Protein AF-A0A962CIT9-F1 (afdb_monomer_lite)

Secondary structure (DSSP, 8-state):
-HHHHHHHGGGT---HHHHHHHHHHHHHHHHHHHHHS--SS-----HHHHHHHHHHHHHHHHHHHHHHHHHS---SS-SS--TTS---------SEE-TTTTHHHHT--S--EEEEESSSPPPGGG--EE-----EE-SS-EE-----S--PPPPP--SS----EEEEEP--SSSB--EESSP----TT-EE-TTS-EE-

pLDDT: mean 82.01, std 12.81, range [41.94, 95.0]

Radius of gyration: 28.64 Å; chains: 1; bounding box: 60×40×82 Å

Structure (mmCIF, N/CA/C/O backbone):
data_AF-A0A962CIT9-F1
#
_entry.id   AF-A0A962CIT9-F1
#
loop_
_atom_site.group_PDB
_atom_site.id
_atom_site.type_symbol
_atom_site.label_atom_id
_atom_site.label_alt_id
_atom_site.label_comp_id
_atom_site.label_asym_id
_atom_site.label_entity_id
_atom_site.label_seq_id
_atom_site.pdbx_PDB_ins_code
_atom_site.Cartn_x
_atom_site.Cartn_y
_atom_site.Cartn_z
_atom_site.occupancy
_atom_site.B_iso_or_equiv
_atom_site.auth_seq_id
_atom_site.auth_comp_id
_atom_site.auth_asym_id
_atom_site.auth_atom_id
_atom_site.pdbx_PDB_model_num
ATOM 1 N N . PHE A 1 1 ? 27.158 -8.179 -24.300 1.00 73.31 1 PHE A N 1
ATOM 2 C CA . PHE A 1 1 ? 27.418 -7.530 -22.996 1.00 73.31 1 PHE A CA 1
ATOM 3 C C . PHE A 1 1 ? 26.901 -6.090 -22.945 1.00 73.31 1 PHE A C 1
ATOM 5 O O . PHE A 1 1 ? 26.093 -5.795 -22.081 1.00 73.31 1 PHE A O 1
ATOM 12 N N . ALA A 1 2 ? 27.262 -5.207 -23.886 1.00 82.38 2 ALA A N 1
ATOM 13 C CA . ALA A 1 2 ? 26.805 -3.808 -23.872 1.00 82.38 2 ALA A CA 1
ATOM 14 C C . ALA A 1 2 ? 25.267 -3.624 -23.907 1.00 82.38 2 ALA A C 1
ATOM 16 O O . ALA A 1 2 ? 24.748 -2.774 -23.194 1.00 82.38 2 ALA A O 1
ATOM 17 N N . ALA A 1 3 ? 24.525 -4.475 -24.631 1.00 83.75 3 ALA A N 1
ATOM 18 C CA . ALA A 1 3 ? 23.057 -4.455 -24.602 1.00 83.75 3 ALA A CA 1
ATOM 19 C C . ALA A 1 3 ? 22.479 -4.722 -23.197 1.00 83.75 3 ALA A C 1
ATOM 21 O O . ALA A 1 3 ? 21.504 -4.094 -22.804 1.00 83.75 3 ALA A O 1
ATOM 22 N N . PHE A 1 4 ? 23.110 -5.605 -22.414 1.00 86.94 4 PHE A N 1
ATOM 23 C CA . PHE A 1 4 ? 22.685 -5.903 -21.044 1.00 86.94 4 PHE A CA 1
ATOM 24 C C . PHE A 1 4 ? 22.867 -4.694 -20.120 1.00 86.94 4 PHE A C 1
ATOM 26 O O . PHE A 1 4 ? 21.954 -4.367 -19.375 1.00 86.94 4 PHE A O 1
ATOM 33 N N . VAL A 1 5 ? 24.004 -3.995 -20.217 1.00 87.56 5 VAL A N 1
ATOM 34 C CA . VAL A 1 5 ? 24.266 -2.766 -19.444 1.00 87.56 5 VAL A CA 1
ATOM 35 C C . VAL A 1 5 ? 23.259 -1.668 -19.791 1.00 87.56 5 VAL A C 1
ATOM 37 O O . VAL A 1 5 ? 22.779 -0.955 -18.918 1.00 87.56 5 VAL A O 1
ATOM 40 N N . LEU A 1 6 ? 22.906 -1.552 -21.072 1.00 87.00 6 LEU A N 1
ATOM 41 C CA . LEU A 1 6 ? 21.904 -0.594 -2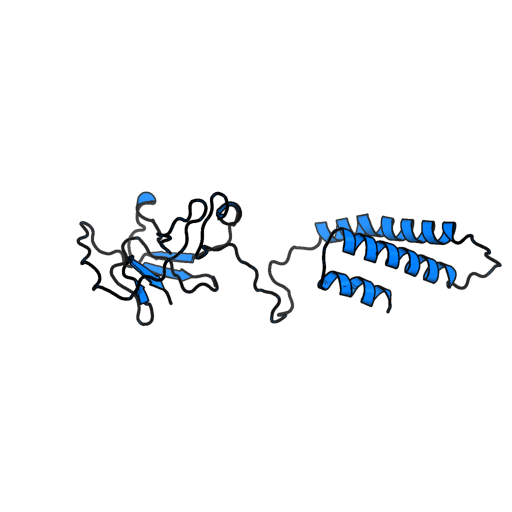1.524 1.00 87.00 6 LEU A CA 1
ATOM 42 C C . LEU A 1 6 ? 20.519 -0.889 -20.928 1.00 87.00 6 LEU A C 1
ATOM 44 O O . LEU A 1 6 ? 19.808 0.023 -20.519 1.00 87.00 6 LEU A O 1
ATOM 48 N N . MET A 1 7 ? 20.147 -2.171 -20.878 1.00 83.44 7 MET A N 1
ATOM 49 C CA . MET A 1 7 ? 18.863 -2.613 -20.332 1.00 83.44 7 MET A CA 1
ATOM 50 C C . MET A 1 7 ? 18.821 -2.548 -18.803 1.00 83.44 7 MET A C 1
ATOM 52 O O . MET A 1 7 ? 17.795 -2.162 -18.253 1.00 83.44 7 MET A O 1
ATOM 56 N N . SER A 1 8 ? 19.916 -2.858 -18.099 1.00 86.69 8 SER A N 1
ATOM 57 C CA . SER A 1 8 ? 19.959 -2.756 -16.632 1.00 86.69 8 SER A CA 1
ATOM 58 C C . SER A 1 8 ? 19.780 -1.318 -16.146 1.00 86.69 8 SER A C 1
ATOM 60 O O . SER A 1 8 ? 19.252 -1.095 -15.062 1.00 86.69 8 SER A O 1
ATOM 62 N N . ALA A 1 9 ? 20.147 -0.336 -16.968 1.00 84.62 9 ALA A N 1
ATOM 63 C CA . ALA A 1 9 ? 19.943 1.076 -16.679 1.00 84.62 9 ALA A CA 1
ATOM 64 C C . ALA A 1 9 ? 18.448 1.443 -16.515 1.00 84.62 9 ALA A C 1
ATOM 66 O O . ALA A 1 9 ? 18.099 2.286 -15.686 1.00 84.62 9 ALA A O 1
ATOM 67 N N . LEU A 1 10 ? 17.548 0.750 -17.230 1.00 84.06 10 LEU A N 1
ATOM 68 C CA . LEU A 1 10 ? 16.091 0.922 -17.115 1.00 84.06 10 LEU A CA 1
ATOM 69 C C . LEU A 1 10 ? 15.517 0.402 -15.786 1.00 84.06 10 LEU A C 1
ATOM 71 O O . LEU A 1 10 ? 14.382 0.729 -15.442 1.00 84.06 10 LEU A O 1
ATOM 75 N N . LEU A 1 11 ? 16.283 -0.379 -15.016 1.00 83.00 11 LEU A N 1
ATOM 76 C CA . LEU A 1 11 ? 15.865 -0.823 -13.681 1.00 83.00 11 LEU A CA 1
ATOM 77 C C . LEU A 1 11 ? 15.882 0.321 -12.660 1.00 83.00 11 LEU A C 1
ATOM 79 O O . LEU A 1 11 ? 15.170 0.253 -11.666 1.00 83.00 11 LEU A O 1
ATOM 83 N N . PHE A 1 12 ? 16.677 1.366 -12.908 1.00 79.44 12 PHE A N 1
ATOM 84 C CA . PHE A 1 12 ? 16.832 2.494 -11.988 1.00 79.44 12 PHE A CA 1
ATOM 85 C C . PHE A 1 12 ? 15.973 3.700 -12.377 1.00 79.44 12 PHE A C 1
ATOM 87 O O . PHE A 1 12 ? 15.477 4.401 -11.501 1.00 79.44 12 PHE A O 1
ATOM 94 N N . THR A 1 13 ? 15.805 3.967 -13.679 1.00 80.38 13 THR A N 1
ATOM 95 C CA . THR A 1 13 ? 15.056 5.134 -14.178 1.00 80.38 13 THR A CA 1
ATOM 96 C C . THR A 1 13 ? 14.150 4.747 -15.343 1.00 80.38 13 THR A C 1
ATOM 98 O O . THR A 1 13 ? 14.625 4.247 -16.359 1.00 80.38 13 THR A O 1
ATOM 101 N N . GLN A 1 14 ? 12.852 5.048 -15.232 1.00 84.31 14 GLN A N 1
ATOM 102 C CA . GLN A 1 14 ? 11.829 4.696 -16.232 1.00 84.31 14 GLN A CA 1
ATOM 103 C C . GLN A 1 14 ? 11.115 5.924 -16.820 1.00 84.31 14 GLN A C 1
ATOM 105 O O . GLN A 1 14 ? 9.920 5.902 -17.097 1.00 84.31 14 GLN A O 1
ATOM 110 N N . SER A 1 15 ? 11.827 7.039 -16.999 1.00 89.12 15 SER A N 1
ATOM 111 C CA . SER A 1 15 ? 11.240 8.218 -17.643 1.00 89.12 15 SER A CA 1
ATOM 112 C C . SER A 1 15 ? 11.186 8.061 -19.168 1.00 89.12 15 SER A C 1
ATOM 114 O O . SER A 1 15 ? 11.989 7.343 -19.775 1.00 89.12 15 SER A O 1
ATOM 116 N N . ILE A 1 16 ? 10.259 8.778 -19.811 1.00 89.38 16 ILE A N 1
ATOM 117 C CA . ILE A 1 16 ? 10.108 8.781 -21.278 1.00 89.38 16 ILE A CA 1
ATOM 118 C C . ILE A 1 16 ? 11.415 9.218 -21.953 1.00 89.38 16 ILE A C 1
ATOM 120 O O . ILE A 1 16 ? 11.893 8.556 -22.872 1.00 89.38 16 ILE A O 1
ATOM 124 N N . GLY A 1 17 ? 12.037 10.294 -21.457 1.00 92.00 17 GLY A N 1
ATOM 125 C CA . GLY A 1 17 ? 13.307 10.791 -21.992 1.00 92.00 17 GLY A CA 1
ATOM 126 C C . GLY A 1 17 ? 14.444 9.776 -21.861 1.00 92.00 17 GLY A C 1
ATOM 127 O O . GLY A 1 17 ? 15.204 9.574 -22.807 1.00 92.00 17 GLY A O 1
ATOM 128 N N . TYR A 1 18 ? 14.525 9.080 -20.724 1.00 89.31 18 TYR A N 1
ATOM 129 C CA . TYR A 1 18 ? 15.541 8.052 -20.505 1.00 89.31 18 TYR A CA 1
ATOM 130 C C . TYR A 1 18 ? 15.334 6.837 -21.420 1.00 89.31 18 TYR A C 1
ATOM 132 O O . TYR A 1 18 ? 16.285 6.328 -22.011 1.00 89.31 18 TYR A O 1
ATOM 140 N N . THR A 1 19 ? 14.079 6.437 -21.631 1.00 89.56 19 THR A N 1
ATOM 141 C CA . THR A 1 19 ? 13.710 5.349 -22.550 1.00 89.56 19 THR A CA 1
ATOM 142 C C . THR A 1 19 ? 14.104 5.666 -23.994 1.00 89.56 19 THR A C 1
ATOM 144 O O . THR A 1 19 ? 14.648 4.806 -24.692 1.00 89.56 19 THR A O 1
ATOM 147 N N . LEU A 1 20 ? 13.891 6.906 -24.449 1.00 91.81 20 LEU A N 1
ATOM 148 C CA . LEU A 1 20 ? 14.309 7.353 -25.783 1.00 91.81 20 LEU A CA 1
ATOM 149 C C . LEU A 1 20 ? 15.834 7.357 -25.942 1.00 91.81 20 LEU A C 1
ATOM 151 O O . LEU A 1 20 ? 16.346 6.938 -26.983 1.00 91.81 20 LEU A O 1
ATOM 155 N N . LEU A 1 21 ? 16.563 7.787 -24.909 1.00 92.56 21 LEU A N 1
ATOM 156 C CA . LEU A 1 21 ? 18.027 7.775 -24.898 1.00 92.56 21 LEU A CA 1
ATOM 157 C C . LEU A 1 21 ? 18.568 6.345 -25.007 1.00 92.56 21 LEU A C 1
ATOM 159 O O . LEU A 1 21 ? 19.372 6.058 -25.895 1.00 92.56 21 LEU A O 1
ATOM 163 N N . VAL A 1 22 ? 18.077 5.435 -24.163 1.00 92.12 22 VAL A N 1
ATOM 164 C CA . VAL A 1 22 ? 18.450 4.012 -24.190 1.00 92.12 22 VAL A CA 1
ATOM 165 C C . VAL A 1 22 ? 18.104 3.392 -25.548 1.00 92.12 22 VA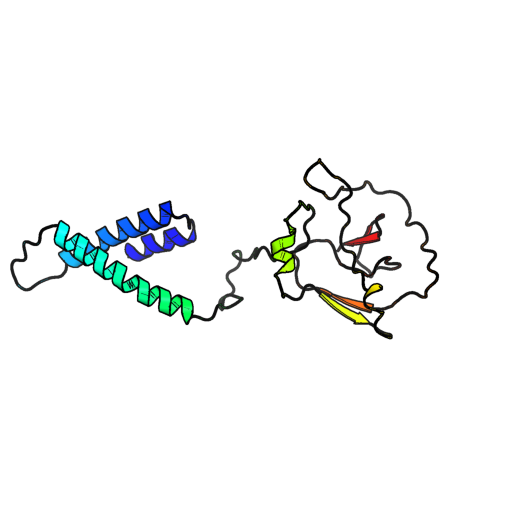L A C 1
ATOM 167 O O . VAL A 1 22 ? 18.940 2.725 -26.150 1.00 92.12 22 VAL A O 1
ATOM 170 N N . SER A 1 23 ? 16.922 3.672 -26.099 1.00 91.19 23 SER A N 1
ATOM 171 C CA . SER A 1 23 ? 16.531 3.173 -27.427 1.00 91.19 23 SER A CA 1
ATOM 172 C C . SER A 1 23 ? 17.469 3.670 -28.532 1.00 91.19 23 SER A C 1
ATOM 174 O O . SER A 1 23 ? 17.877 2.896 -29.396 1.00 91.19 23 SER A O 1
ATOM 176 N N . SER A 1 24 ? 17.877 4.939 -28.480 1.00 92.12 24 SER A N 1
ATOM 177 C CA . SER A 1 24 ? 18.812 5.526 -29.448 1.00 92.12 24 SER A CA 1
ATOM 178 C C . SER A 1 24 ? 20.189 4.859 -29.382 1.00 92.12 24 SER A C 1
ATOM 180 O O . SER A 1 24 ? 20.751 4.485 -30.413 1.00 92.12 24 SER A O 1
ATOM 182 N N . CYS A 1 25 ? 20.714 4.632 -28.176 1.00 92.88 25 CYS A N 1
ATOM 183 C CA . CYS A 1 25 ? 21.964 3.895 -27.986 1.00 92.88 25 CYS A CA 1
ATOM 184 C C . CYS A 1 25 ? 21.858 2.438 -28.466 1.00 92.88 25 CYS A C 1
ATOM 186 O O . CYS A 1 25 ? 22.815 1.909 -29.036 1.00 92.88 25 CYS A O 1
ATOM 188 N N . LEU A 1 26 ? 20.699 1.797 -28.286 1.00 91.62 26 LEU A N 1
ATOM 189 C CA . LEU A 1 26 ? 20.458 0.435 -28.756 1.00 91.62 26 LEU A CA 1
ATOM 190 C C . LEU A 1 26 ? 20.466 0.349 -30.289 1.00 91.62 26 LEU A C 1
ATOM 192 O O . LEU A 1 26 ? 21.035 -0.595 -30.830 1.00 91.62 26 LEU A O 1
ATOM 196 N N . ILE A 1 27 ? 19.909 1.343 -30.990 1.00 92.50 27 ILE A N 1
ATOM 197 C CA . ILE A 1 27 ? 19.960 1.426 -32.461 1.00 92.50 27 ILE A CA 1
ATOM 198 C C . ILE A 1 27 ? 21.409 1.516 -32.943 1.00 92.50 27 ILE A C 1
ATOM 200 O O . ILE A 1 27 ? 21.791 0.793 -33.861 1.00 92.50 27 ILE A O 1
ATOM 204 N N . VAL A 1 28 ? 22.230 2.362 -32.313 1.00 91.56 28 VAL A N 1
ATOM 205 C CA . VAL A 1 28 ? 23.656 2.478 -32.659 1.00 91.56 28 VAL A CA 1
ATOM 206 C C . VAL A 1 28 ? 24.373 1.145 -32.441 1.00 91.56 28 VAL A C 1
ATOM 208 O O . VAL A 1 28 ? 25.123 0.708 -33.307 1.00 91.56 28 VAL A O 1
ATOM 211 N N . LEU A 1 29 ? 24.107 0.466 -31.325 1.00 90.44 29 LEU A N 1
ATOM 212 C CA . LEU A 1 29 ? 24.700 -0.835 -31.013 1.00 90.44 29 LEU A CA 1
ATOM 213 C C . LEU A 1 29 ? 24.263 -1.942 -31.988 1.00 90.44 29 LEU A C 1
ATOM 215 O O . LEU A 1 29 ? 25.070 -2.779 -32.378 1.00 90.44 29 LEU A O 1
ATOM 219 N N . LEU A 1 30 ? 22.997 -1.959 -32.396 1.00 89.50 30 LEU A N 1
ATOM 220 C CA . LEU A 1 30 ? 22.495 -2.896 -33.404 1.00 89.50 30 LEU A CA 1
ATOM 221 C C . LEU A 1 30 ? 23.116 -2.620 -34.776 1.00 89.50 30 LEU A C 1
ATOM 223 O O . LEU A 1 30 ? 23.496 -3.558 -35.471 1.00 89.50 30 LEU A O 1
ATOM 227 N N . ALA A 1 31 ? 23.264 -1.347 -35.149 1.00 88.38 31 ALA A N 1
ATOM 228 C CA . ALA A 1 31 ? 23.898 -0.958 -36.403 1.00 88.38 31 ALA A CA 1
ATOM 229 C C . ALA A 1 31 ? 25.383 -1.350 -36.434 1.00 88.38 31 ALA A C 1
ATOM 231 O O . ALA A 1 31 ? 25.862 -1.828 -37.459 1.00 88.38 31 ALA A O 1
ATOM 232 N N . THR A 1 32 ? 26.111 -1.211 -35.320 1.00 87.38 32 THR A N 1
ATOM 233 C CA . THR A 1 32 ? 27.506 -1.672 -35.246 1.00 87.38 32 THR A CA 1
ATOM 234 C C . THR A 1 32 ? 27.602 -3.192 -35.305 1.00 87.38 32 THR A C 1
ATOM 236 O O . THR A 1 32 ? 28.437 -3.700 -36.041 1.00 87.38 32 THR A O 1
ATOM 239 N N . LEU A 1 33 ? 26.730 -3.935 -34.616 1.00 86.62 33 LEU A N 1
ATOM 240 C CA . LEU A 1 33 ? 26.696 -5.398 -34.727 1.00 86.62 33 LEU A CA 1
ATOM 241 C C . LEU A 1 33 ? 26.418 -5.866 -36.160 1.00 86.62 33 LEU A C 1
ATOM 243 O O . LEU A 1 33 ? 27.104 -6.762 -36.641 1.00 86.62 33 LEU A O 1
ATOM 247 N N . ASN A 1 34 ? 25.468 -5.229 -36.849 1.00 84.44 34 ASN A N 1
ATOM 248 C CA . ASN A 1 34 ? 25.146 -5.539 -38.243 1.00 84.44 34 ASN A CA 1
ATOM 249 C C . ASN A 1 34 ? 26.315 -5.213 -39.190 1.00 84.44 34 ASN A C 1
ATOM 251 O O . ASN A 1 34 ? 26.570 -5.945 -40.141 1.00 84.44 34 ASN A O 1
ATOM 255 N N . ALA A 1 35 ? 27.070 -4.148 -38.904 1.00 82.06 35 ALA A N 1
ATOM 256 C CA . ALA A 1 35 ? 28.267 -3.786 -39.661 1.00 82.06 35 ALA A CA 1
ATOM 257 C C . ALA A 1 35 ? 29.461 -4.730 -39.413 1.00 82.06 35 ALA A C 1
ATOM 259 O O . ALA A 1 35 ? 30.315 -4.865 -40.286 1.00 82.06 35 ALA A O 1
ATOM 260 N N . LEU A 1 36 ? 29.539 -5.366 -38.237 1.00 81.06 36 LEU A N 1
ATOM 261 C CA . LEU A 1 36 ? 30.587 -6.335 -37.893 1.00 81.06 36 LEU A CA 1
ATOM 262 C C . LEU A 1 36 ? 30.283 -7.765 -38.371 1.00 81.06 36 LEU A C 1
ATOM 264 O O . LEU A 1 36 ? 31.160 -8.624 -38.273 1.00 81.06 36 LEU A O 1
ATOM 268 N N . GLU A 1 37 ? 29.073 -8.043 -38.861 1.00 79.94 37 GLU A N 1
ATOM 269 C CA . GLU A 1 37 ? 28.713 -9.364 -39.374 1.00 79.94 37 GLU A CA 1
ATOM 270 C C . GLU A 1 37 ? 29.585 -9.709 -40.602 1.00 79.94 37 GLU A C 1
ATOM 272 O O . GLU A 1 37 ? 29.552 -8.981 -41.601 1.00 79.94 37 GLU A O 1
ATOM 277 N N . PRO A 1 38 ? 30.386 -10.795 -40.564 1.00 64.88 38 PRO A N 1
ATOM 278 C CA . PRO A 1 38 ? 31.268 -11.150 -41.669 1.00 64.88 38 PRO A CA 1
ATOM 279 C C . PRO A 1 38 ? 30.447 -11.600 -42.884 1.00 64.88 38 PRO A C 1
ATOM 281 O O . PRO A 1 38 ? 30.001 -12.743 -42.977 1.00 64.88 38 PRO A O 1
ATOM 284 N N . ALA A 1 39 ? 30.244 -10.684 -43.831 1.00 62.16 39 ALA A N 1
ATOM 285 C CA . ALA A 1 39 ? 29.581 -10.956 -45.098 1.00 62.16 39 ALA A CA 1
ATOM 286 C C . ALA A 1 39 ? 30.601 -11.409 -46.169 1.00 62.16 39 ALA A C 1
ATOM 288 O O . ALA A 1 39 ? 31.695 -10.850 -46.233 1.00 62.16 39 ALA A O 1
ATOM 289 N N . PRO A 1 40 ? 30.256 -12.354 -47.067 1.00 58.56 40 PRO A N 1
ATOM 290 C CA . PRO A 1 40 ? 31.200 -12.887 -48.058 1.00 58.56 40 PRO A CA 1
ATOM 291 C C . PRO A 1 40 ? 31.660 -11.921 -49.166 1.00 58.56 40 PRO A C 1
ATOM 293 O O . PRO A 1 40 ? 32.458 -12.331 -50.002 1.00 58.56 40 PRO A O 1
ATOM 296 N N . LEU A 1 41 ? 31.152 -10.685 -49.249 1.00 52.47 41 LEU A N 1
ATOM 297 C CA . LEU A 1 41 ? 31.443 -9.761 -50.355 1.00 52.47 41 LEU A CA 1
ATOM 298 C C . LEU A 1 41 ? 31.462 -8.303 -49.886 1.00 52.47 41 LEU A C 1
ATOM 300 O O . LEU A 1 41 ? 30.644 -7.924 -49.046 1.00 52.47 41 LEU A O 1
ATOM 304 N N . ASP A 1 42 ? 32.356 -7.513 -50.494 1.00 56.66 42 ASP A N 1
ATOM 305 C CA . ASP A 1 42 ? 32.520 -6.058 -50.361 1.00 56.66 42 ASP A CA 1
ATOM 306 C C . ASP A 1 42 ? 31.174 -5.336 -50.229 1.00 56.66 42 ASP A C 1
ATOM 308 O O . ASP A 1 42 ? 30.456 -5.072 -51.198 1.00 56.66 42 ASP A O 1
ATOM 312 N N . ARG A 1 43 ? 30.804 -5.029 -48.987 1.00 63.31 43 ARG A N 1
ATOM 313 C CA . ARG A 1 43 ? 29.534 -4.398 -48.647 1.00 63.31 43 ARG A CA 1
ATOM 314 C C . ARG A 1 43 ? 29.828 -3.004 -48.120 1.00 63.31 43 ARG A C 1
ATOM 316 O O . ARG A 1 43 ? 29.794 -2.759 -46.921 1.00 63.31 43 ARG A O 1
ATOM 323 N N . ASN A 1 44 ? 30.092 -2.072 -49.033 1.00 63.44 44 ASN A N 1
ATOM 324 C CA . ASN A 1 44 ? 30.184 -0.653 -48.697 1.00 63.44 44 ASN A CA 1
ATOM 325 C C . ASN A 1 44 ? 28.764 -0.091 -48.485 1.00 63.44 44 ASN A C 1
ATOM 327 O O . ASN A 1 44 ? 28.189 0.556 -49.363 1.00 63.44 44 ASN A O 1
ATOM 331 N N . ARG A 1 45 ? 28.131 -0.444 -47.359 1.00 68.62 45 ARG A N 1
ATOM 332 C CA . ARG A 1 45 ? 26.796 0.050 -47.003 1.00 68.62 45 ARG A CA 1
ATOM 333 C C . ARG A 1 45 ? 26.903 1.411 -46.320 1.00 68.62 45 ARG A C 1
ATOM 335 O O . ARG A 1 45 ? 27.713 1.576 -45.411 1.00 68.62 45 ARG A O 1
ATOM 342 N N . PRO A 1 46 ? 26.075 2.394 -46.714 1.00 80.62 46 PRO A N 1
ATOM 343 C CA . PRO A 1 46 ? 26.067 3.682 -46.045 1.00 80.62 46 PRO A CA 1
ATOM 344 C C . PRO A 1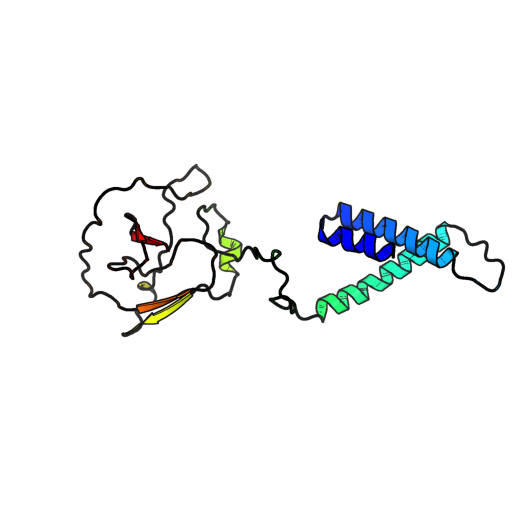 46 ? 25.568 3.517 -44.605 1.00 80.62 46 PRO A C 1
ATOM 346 O O . PRO A 1 46 ? 24.615 2.780 -44.352 1.00 80.62 46 PRO A O 1
ATOM 349 N N . LEU A 1 47 ? 26.152 4.274 -43.674 1.00 80.44 47 LEU A N 1
ATOM 350 C CA . LEU A 1 47 ? 25.805 4.250 -42.246 1.00 80.44 47 LEU A CA 1
ATOM 351 C C . LEU A 1 47 ? 24.298 4.457 -41.991 1.00 80.44 47 LEU A C 1
ATOM 353 O O . LEU A 1 47 ? 23.723 3.855 -41.088 1.00 80.44 47 LEU A O 1
ATOM 357 N N . GLY A 1 48 ? 23.624 5.241 -42.839 1.00 83.81 48 GLY A N 1
ATOM 358 C CA . GLY A 1 48 ? 22.172 5.423 -42.773 1.00 83.81 48 GLY A CA 1
ATOM 359 C C . GLY A 1 48 ? 21.359 4.151 -43.060 1.00 83.81 48 GLY A C 1
ATOM 360 O O . GLY A 1 48 ? 20.299 3.962 -42.467 1.00 83.81 48 GLY A O 1
ATOM 361 N N . ALA A 1 49 ? 21.841 3.254 -43.928 1.00 84.50 49 ALA A N 1
ATOM 362 C CA . ALA A 1 49 ? 21.172 1.979 -44.199 1.00 84.50 49 ALA A CA 1
ATOM 363 C C . ALA A 1 49 ? 21.303 1.008 -43.017 1.00 84.50 49 ALA A C 1
ATOM 365 O O . ALA A 1 49 ? 20.347 0.301 -42.693 1.00 84.50 49 ALA A O 1
ATOM 366 N N . GLU A 1 50 ? 22.450 1.024 -42.339 1.00 85.25 50 GLU A N 1
ATOM 367 C CA . GLU A 1 50 ? 22.689 0.236 -41.127 1.00 85.25 50 GLU A CA 1
ATOM 368 C C . GLU A 1 50 ? 21.802 0.710 -39.970 1.00 85.25 50 GLU A C 1
ATOM 370 O O . GLU A 1 50 ? 21.085 -0.091 -39.368 1.00 85.25 50 GLU A O 1
ATOM 375 N N . LEU A 1 51 ? 21.732 2.026 -39.737 1.00 87.69 51 LEU A N 1
ATOM 376 C CA . LEU A 1 51 ? 20.829 2.613 -38.740 1.00 87.69 51 LEU A CA 1
ATOM 377 C C . LEU A 1 51 ? 19.355 2.323 -39.038 1.00 87.69 51 LEU A C 1
ATOM 379 O O . LEU A 1 51 ? 18.594 1.999 -38.127 1.00 87.69 51 LEU A O 1
ATOM 383 N N . ARG A 1 52 ? 18.936 2.402 -40.308 1.00 89.56 52 ARG A N 1
ATOM 384 C CA . ARG A 1 52 ? 17.560 2.069 -40.705 1.00 89.56 52 ARG A CA 1
ATOM 385 C C . ARG A 1 52 ? 17.243 0.601 -40.438 1.00 89.56 52 ARG A C 1
ATOM 387 O O . ARG A 1 52 ? 16.157 0.297 -39.956 1.00 89.56 52 ARG A O 1
ATOM 394 N N . THR A 1 53 ? 18.174 -0.297 -40.746 1.00 87.62 53 THR A N 1
ATOM 395 C CA . THR A 1 53 ? 18.004 -1.734 -40.498 1.00 87.62 53 THR A CA 1
ATOM 396 C C . THR A 1 53 ? 17.896 -2.006 -38.999 1.00 87.62 53 THR A C 1
ATOM 398 O O . THR A 1 53 ? 16.958 -2.672 -38.569 1.00 87.62 53 THR A O 1
ATOM 401 N N . ALA A 1 54 ? 18.770 -1.405 -38.190 1.00 89.44 54 ALA A N 1
ATOM 402 C CA . ALA A 1 54 ? 18.713 -1.481 -36.733 1.00 89.44 54 ALA A CA 1
ATOM 403 C C . ALA A 1 54 ? 17.386 -0.952 -36.159 1.00 89.44 54 ALA A C 1
ATOM 405 O O . ALA A 1 54 ? 16.779 -1.601 -35.307 1.00 89.44 54 ALA A O 1
ATOM 406 N N . ALA A 1 55 ? 16.897 0.187 -36.656 1.00 91.56 55 ALA A N 1
ATOM 407 C CA . ALA A 1 55 ? 15.612 0.748 -36.245 1.00 91.56 55 ALA A CA 1
ATOM 408 C C . ALA A 1 55 ? 14.427 -0.152 -36.637 1.00 91.56 55 ALA A C 1
ATOM 410 O O . ALA A 1 55 ? 13.499 -0.315 -35.848 1.00 91.56 55 ALA A O 1
ATOM 411 N N . LEU A 1 56 ? 14.463 -0.772 -37.822 1.00 93.06 56 LEU A N 1
ATOM 412 C CA . LEU A 1 56 ? 13.442 -1.733 -38.256 1.00 93.06 56 LEU A CA 1
ATOM 413 C C . LEU A 1 56 ? 13.442 -2.998 -37.393 1.00 93.06 56 LEU A C 1
ATOM 415 O O . LEU A 1 56 ? 12.373 -3.463 -37.009 1.00 93.06 56 LEU A O 1
ATOM 419 N N . LEU A 1 57 ? 14.619 -3.529 -37.054 1.00 90.12 57 LEU A N 1
ATOM 420 C CA . LEU A 1 57 ? 14.752 -4.686 -36.164 1.00 90.12 57 LEU A CA 1
ATOM 421 C C . LEU A 1 57 ? 14.211 -4.380 -34.764 1.00 90.12 57 LEU A C 1
ATOM 423 O O . LEU A 1 57 ? 13.466 -5.182 -34.203 1.00 90.12 57 LEU A O 1
ATOM 427 N N . LEU A 1 58 ? 14.525 -3.197 -34.226 1.00 90.75 58 LEU A N 1
ATOM 428 C CA . LEU A 1 58 ? 13.979 -2.738 -32.949 1.00 90.75 58 LEU A CA 1
ATOM 429 C C . LEU A 1 58 ? 12.455 -2.574 -33.027 1.00 90.75 58 LEU A C 1
ATOM 431 O O . LEU A 1 58 ? 11.740 -3.038 -32.141 1.00 90.75 58 LEU A O 1
ATOM 435 N N . GLY A 1 59 ? 11.950 -1.991 -34.118 1.00 92.69 59 GLY A N 1
ATOM 436 C CA . GLY A 1 59 ? 10.519 -1.852 -34.383 1.00 92.69 59 GLY A CA 1
ATOM 437 C C . GLY A 1 59 ? 9.787 -3.193 -34.472 1.00 92.69 59 GLY A C 1
ATOM 438 O O . GLY A 1 59 ? 8.689 -3.319 -33.938 1.00 92.69 59 GLY A O 1
ATOM 439 N N . LEU A 1 60 ? 10.404 -4.219 -35.067 1.00 93.19 60 LEU A N 1
ATOM 440 C CA . LEU A 1 60 ? 9.858 -5.581 -35.122 1.00 93.19 60 LEU A CA 1
ATOM 441 C C . LEU A 1 60 ? 9.823 -6.256 -33.739 1.00 93.19 60 LEU A C 1
ATOM 443 O O . LEU A 1 60 ? 8.989 -7.126 -33.495 1.00 93.19 60 LEU A O 1
ATOM 447 N N . GLY A 1 61 ? 10.683 -5.829 -32.812 1.00 90.44 61 GLY A N 1
ATOM 448 C CA . GLY A 1 61 ? 10.653 -6.269 -31.418 1.00 90.44 61 GLY A CA 1
ATOM 449 C C . GLY A 1 61 ? 9.450 -5.740 -30.633 1.00 90.44 61 GLY A C 1
ATOM 450 O O . GLY A 1 61 ? 8.999 -6.400 -29.702 1.00 90.44 61 GLY A O 1
ATOM 451 N N . VAL A 1 62 ? 8.880 -4.595 -31.023 1.00 91.44 62 VAL A N 1
ATOM 452 C CA . VAL A 1 62 ? 7.723 -3.983 -30.343 1.00 91.44 62 VAL A CA 1
ATOM 453 C C . VAL A 1 62 ? 6.485 -4.891 -30.325 1.00 91.44 62 VAL A C 1
ATOM 455 O O . VAL A 1 62 ? 5.961 -5.115 -29.235 1.00 91.44 62 VAL A O 1
ATOM 458 N N . PRO A 1 63 ? 5.997 -5.455 -31.450 1.00 94.00 63 PRO A N 1
ATOM 459 C CA . PRO A 1 63 ? 4.847 -6.359 -31.416 1.00 94.00 63 PRO A CA 1
ATOM 460 C C . PRO A 1 63 ? 5.134 -7.636 -30.622 1.00 94.00 63 PRO A C 1
ATOM 462 O O . PRO A 1 63 ? 4.239 -8.137 -29.947 1.00 94.00 63 PRO A O 1
ATOM 465 N N . LEU A 1 64 ? 6.374 -8.137 -30.640 1.00 91.88 64 LEU A N 1
ATOM 466 C CA . LEU A 1 64 ? 6.767 -9.280 -29.817 1.00 91.88 64 LEU A CA 1
ATOM 467 C C . LEU A 1 64 ? 6.725 -8.931 -28.323 1.00 91.88 64 LEU A C 1
ATOM 469 O O . LEU A 1 64 ? 6.203 -9.709 -27.530 1.00 91.88 64 LEU A O 1
ATOM 473 N N . ALA A 1 65 ? 7.219 -7.753 -27.942 1.00 89.62 65 ALA A N 1
ATOM 474 C CA . ALA A 1 65 ? 7.149 -7.251 -26.574 1.00 89.62 65 ALA A CA 1
ATOM 475 C C . ALA A 1 65 ? 5.700 -7.000 -26.132 1.00 89.62 65 ALA A C 1
ATOM 477 O O . ALA A 1 65 ? 5.347 -7.325 -25.004 1.00 89.62 65 ALA A O 1
ATOM 478 N N . ALA A 1 66 ? 4.849 -6.482 -27.019 1.00 91.81 66 ALA A N 1
ATOM 479 C CA . ALA A 1 66 ? 3.427 -6.283 -26.754 1.00 91.81 66 ALA A CA 1
ATOM 480 C C . ALA A 1 66 ? 2.688 -7.617 -26.574 1.00 91.81 66 ALA A C 1
ATOM 482 O O . ALA A 1 66 ? 1.891 -7.755 -25.649 1.00 91.81 66 ALA A O 1
ATOM 483 N N . ALA A 1 67 ? 2.982 -8.615 -27.413 1.00 94.44 67 ALA A N 1
ATOM 484 C CA . ALA A 1 67 ? 2.457 -9.965 -27.250 1.00 94.44 67 ALA A CA 1
ATOM 485 C C . ALA A 1 67 ? 2.934 -10.571 -25.927 1.00 94.44 67 ALA A C 1
ATOM 487 O O . ALA A 1 67 ? 2.111 -11.039 -25.147 1.00 94.44 67 ALA A O 1
ATOM 488 N N . ALA A 1 68 ? 4.236 -10.496 -25.630 1.00 89.06 68 ALA A N 1
ATOM 489 C CA . ALA A 1 68 ? 4.776 -10.946 -24.354 1.00 89.06 68 ALA A CA 1
ATOM 490 C C . ALA A 1 68 ? 4.044 -10.268 -23.195 1.00 89.06 68 ALA A C 1
ATOM 492 O O . ALA A 1 68 ? 3.509 -10.978 -22.367 1.00 89.06 68 ALA A O 1
ATOM 493 N N . PHE A 1 69 ? 3.908 -8.940 -23.198 1.00 87.38 69 PHE A N 1
ATOM 494 C CA . PHE A 1 69 ? 3.193 -8.174 -22.174 1.00 87.38 69 PHE A CA 1
ATOM 495 C C . PHE A 1 69 ? 1.718 -8.570 -22.006 1.00 87.38 69 PHE A C 1
ATOM 497 O O . PHE A 1 69 ? 1.202 -8.542 -20.891 1.00 87.38 69 PHE A O 1
ATOM 504 N N . LEU A 1 70 ? 1.026 -8.907 -23.098 1.00 89.88 70 LEU A N 1
ATOM 505 C CA . LEU A 1 70 ? -0.380 -9.312 -23.054 1.00 89.88 70 LEU A CA 1
ATOM 506 C C . LEU A 1 70 ? -0.551 -10.743 -22.530 1.00 89.88 70 LEU A C 1
ATOM 508 O O . LEU A 1 70 ? -1.511 -11.023 -21.815 1.00 89.88 70 LEU A O 1
ATOM 512 N N . PHE A 1 71 ? 0.359 -11.643 -22.903 1.00 90.50 71 PHE A N 1
ATOM 513 C CA . PHE A 1 71 ? 0.274 -13.066 -22.581 1.00 90.50 71 PHE A CA 1
ATOM 514 C C . PHE A 1 71 ? 1.057 -13.462 -21.322 1.00 90.50 71 PHE A C 1
ATOM 516 O O . PHE A 1 71 ? 0.800 -14.540 -20.783 1.00 90.50 71 PHE A O 1
ATOM 523 N N . THR A 1 72 ? 1.987 -12.642 -20.820 1.00 83.94 72 THR A N 1
ATOM 524 C CA . THR A 1 72 ? 2.633 -12.909 -19.533 1.00 83.94 72 THR A CA 1
ATOM 525 C C . THR A 1 72 ? 1.654 -12.631 -18.395 1.00 83.94 72 THR A C 1
ATOM 527 O O . THR A 1 72 ? 1.144 -11.515 -18.269 1.00 83.94 72 THR A O 1
ATOM 530 N N . PRO A 1 73 ? 1.393 -13.623 -17.523 1.00 78.00 73 PRO A N 1
ATOM 531 C CA . PRO A 1 73 ? 0.545 -13.410 -16.364 1.00 78.00 73 PRO A CA 1
ATOM 532 C C . PRO A 1 73 ? 1.189 -12.356 -15.463 1.00 78.00 73 PRO A C 1
ATOM 534 O O . PRO A 1 73 ? 2.379 -12.429 -15.145 1.00 78.00 73 PRO A O 1
ATOM 537 N N . ARG A 1 74 ? 0.395 -11.371 -15.037 1.00 74.12 74 ARG A N 1
ATOM 538 C CA . ARG A 1 74 ? 0.814 -10.396 -14.028 1.00 74.12 74 ARG A CA 1
ATOM 539 C C . ARG A 1 74 ? 0.854 -11.113 -12.687 1.00 74.12 74 ARG A C 1
ATOM 541 O O . ARG A 1 74 ? -0.164 -11.253 -12.018 1.00 74.12 74 ARG A O 1
ATOM 548 N N . LEU A 1 75 ? 2.016 -11.647 -12.341 1.00 69.19 75 LEU A N 1
ATOM 549 C CA . LEU A 1 75 ? 2.222 -12.289 -11.053 1.00 69.19 75 LEU A CA 1
ATOM 550 C C . LEU A 1 75 ? 2.186 -11.194 -9.979 1.00 69.19 75 LEU A C 1
ATOM 552 O O . LEU A 1 75 ? 3.021 -10.295 -9.992 1.00 69.19 75 LEU A O 1
ATOM 556 N N . GLY A 1 76 ? 1.204 -11.265 -9.075 1.00 59.50 76 GLY A N 1
ATOM 557 C CA . GLY A 1 76 ? 1.051 -10.334 -7.944 1.00 59.50 76 GLY A CA 1
ATOM 558 C C . GLY A 1 76 ? 2.144 -10.465 -6.876 1.00 59.50 76 GLY A C 1
ATOM 559 O O . GLY A 1 76 ? 2.130 -9.765 -5.874 1.00 59.50 76 GLY A O 1
ATOM 560 N N . SER A 1 77 ? 3.093 -11.374 -7.075 1.00 54.16 77 SER A N 1
ATOM 561 C CA . SER A 1 77 ? 4.307 -11.498 -6.286 1.00 54.16 77 SER A CA 1
ATOM 562 C C . SER A 1 77 ? 5.414 -12.065 -7.176 1.00 54.16 77 SER A C 1
ATOM 564 O O . SER A 1 77 ? 5.146 -12.863 -8.083 1.00 54.16 77 SER A O 1
ATOM 566 N N . PRO A 1 78 ? 6.676 -11.658 -6.983 1.00 58.84 78 PRO A N 1
ATOM 567 C CA . PRO A 1 78 ? 7.772 -12.262 -7.721 1.00 58.84 78 PRO A CA 1
ATOM 568 C C . PRO A 1 78 ? 7.909 -13.740 -7.324 1.00 58.84 78 PRO A C 1
ATOM 570 O O . PRO A 1 78 ? 7.816 -14.096 -6.153 1.00 58.84 78 PRO A O 1
ATOM 573 N N . LEU A 1 79 ? 8.222 -14.603 -8.294 1.00 64.81 79 LEU A N 1
ATOM 574 C CA . LEU A 1 79 ? 8.512 -16.030 -8.047 1.00 64.81 79 LEU A CA 1
ATOM 575 C C . LEU A 1 79 ? 9.814 -16.254 -7.257 1.00 64.81 79 LEU A C 1
ATOM 577 O O . LEU A 1 79 ? 10.130 -17.374 -6.867 1.00 64.81 79 LEU A O 1
ATOM 581 N N . TRP A 1 80 ? 10.573 -15.184 -7.035 1.00 66.88 80 TRP A N 1
ATOM 582 C CA . TRP A 1 80 ? 11.859 -15.161 -6.358 1.00 66.88 80 TRP A CA 1
ATOM 583 C C . TRP A 1 80 ? 11.776 -14.064 -5.298 1.00 66.88 80 TRP A C 1
ATOM 585 O O . TRP A 1 80 ? 11.513 -12.907 -5.629 1.00 66.88 80 TRP A O 1
ATOM 595 N N . GLY A 1 81 ? 11.970 -14.420 -4.028 1.00 50.81 81 GLY A N 1
ATOM 596 C CA . GLY A 1 81 ? 11.881 -13.494 -2.898 1.00 50.81 81 GLY A CA 1
ATOM 597 C C . GLY A 1 81 ? 13.034 -12.492 -2.877 1.00 50.81 81 GLY A C 1
ATOM 598 O O . GLY A 1 81 ? 13.969 -12.652 -2.098 1.00 50.81 81 GLY A O 1
ATOM 599 N N . ALA A 1 82 ? 12.990 -11.476 -3.741 1.00 48.69 82 ALA A N 1
ATOM 600 C CA . ALA A 1 82 ? 13.940 -10.371 -3.734 1.00 48.69 82 ALA A CA 1
ATOM 601 C C . ALA A 1 82 ? 13.689 -9.487 -2.493 1.00 48.69 82 ALA A C 1
ATOM 603 O O . ALA A 1 82 ? 12.631 -8.853 -2.406 1.00 48.69 82 ALA A O 1
ATOM 604 N N . PRO A 1 83 ? 14.626 -9.417 -1.529 1.00 42.47 83 PRO A N 1
ATOM 605 C CA . PRO A 1 83 ? 14.476 -8.561 -0.361 1.00 42.47 83 PRO A CA 1
ATOM 606 C C . PRO A 1 83 ? 14.623 -7.097 -0.792 1.00 42.47 83 PRO A C 1
ATOM 608 O O . PRO A 1 83 ? 15.637 -6.722 -1.377 1.00 42.47 83 PRO A O 1
ATOM 611 N N . GLY A 1 84 ? 13.627 -6.261 -0.495 1.00 48.31 84 GLY A N 1
ATOM 612 C CA . GLY A 1 84 ? 13.783 -4.800 -0.520 1.00 48.31 84 GLY A CA 1
ATOM 613 C C . GLY A 1 84 ? 13.167 -4.031 -1.693 1.00 48.31 84 GLY A C 1
ATOM 614 O O . GLY A 1 84 ? 13.244 -2.809 -1.680 1.00 48.31 84 GLY A O 1
ATOM 615 N N . ALA A 1 85 ? 12.513 -4.684 -2.661 1.00 42.25 85 ALA A N 1
ATOM 616 C CA . ALA A 1 85 ? 11.750 -3.981 -3.711 1.00 42.25 85 ALA A CA 1
ATOM 617 C C . ALA A 1 85 ? 10.247 -3.832 -3.395 1.00 42.25 85 ALA A C 1
ATOM 619 O O . ALA A 1 85 ? 9.525 -3.181 -4.144 1.00 42.25 85 ALA A O 1
ATOM 620 N N . PHE A 1 86 ? 9.781 -4.398 -2.277 1.00 44.88 86 PHE A N 1
ATOM 621 C CA . PHE A 1 86 ? 8.379 -4.360 -1.859 1.00 44.88 86 PHE A CA 1
ATOM 622 C C . PHE A 1 86 ? 8.214 -3.533 -0.583 1.00 44.88 86 PHE A C 1
ATOM 624 O O . PHE A 1 86 ? 7.761 -4.028 0.440 1.00 44.88 86 PHE A O 1
ATOM 631 N N . SER A 1 87 ? 8.509 -2.237 -0.663 1.00 41.94 87 SER A N 1
ATOM 632 C CA . SER A 1 87 ? 7.447 -1.322 -0.246 1.00 41.94 87 SER A CA 1
ATOM 633 C C . SER A 1 87 ? 6.512 -1.236 -1.444 1.00 41.94 87 SER A C 1
ATOM 635 O O . SER A 1 87 ? 6.486 -0.233 -2.151 1.00 41.94 87 SER A O 1
ATOM 637 N N . GLU A 1 88 ? 5.809 -2.335 -1.734 1.00 42.78 88 GLU A N 1
ATOM 638 C CA . GLU A 1 88 ? 4.572 -2.238 -2.486 1.00 42.78 88 GLU A CA 1
ATOM 639 C C . GLU A 1 88 ? 3.774 -1.247 -1.648 1.00 42.78 88 GLU A C 1
ATOM 641 O O . GLU A 1 88 ? 3.442 -1.537 -0.498 1.00 42.78 88 GLU A O 1
ATOM 646 N N . ALA A 1 89 ? 3.658 -0.008 -2.130 1.00 43.84 89 ALA A N 1
ATOM 647 C CA . ALA A 1 89 ? 2.813 0.994 -1.518 1.00 43.84 89 ALA A CA 1
ATOM 648 C C . ALA A 1 89 ? 1.396 0.466 -1.713 1.00 43.84 89 ALA A C 1
ATOM 650 O O . ALA A 1 89 ? 0.708 0.837 -2.657 1.00 43.84 89 ALA A O 1
ATOM 651 N N . ARG A 1 90 ? 1.026 -0.519 -0.892 1.00 53.38 90 ARG A N 1
ATOM 652 C CA . ARG A 1 90 ? -0.312 -1.060 -0.856 1.00 53.38 90 ARG A CA 1
ATOM 653 C C . ARG A 1 90 ? -1.184 0.114 -0.484 1.00 53.38 90 ARG A C 1
ATOM 655 O O . ARG A 1 90 ? -0.929 0.807 0.506 1.00 53.38 90 ARG A O 1
ATOM 662 N N . THR A 1 91 ? -2.141 0.371 -1.353 1.00 56.81 91 THR A N 1
ATOM 663 C CA . THR A 1 91 ? -3.230 1.305 -1.147 1.00 56.81 91 THR A CA 1
ATOM 664 C C . THR A 1 91 ? -3.797 1.052 0.244 1.00 56.81 91 THR A C 1
ATOM 666 O O . THR A 1 91 ? -4.285 -0.026 0.562 1.00 56.81 91 THR A O 1
ATOM 669 N N . GLY A 1 92 ? -3.617 2.024 1.132 1.00 68.62 92 GLY A N 1
ATOM 670 C CA . GLY A 1 92 ? -3.920 1.890 2.550 1.00 68.62 92 GLY A CA 1
ATOM 671 C C . GLY A 1 92 ? -4.295 3.241 3.135 1.00 68.62 92 GLY A C 1
ATOM 672 O O . GLY A 1 92 ? -3.889 4.285 2.624 1.00 68.62 92 GLY A O 1
ATOM 673 N N . LEU A 1 93 ? -5.076 3.230 4.215 1.00 79.81 93 LEU A N 1
ATOM 674 C CA . LEU A 1 93 ? -5.331 4.432 5.011 1.00 79.81 93 LEU A CA 1
ATOM 675 C C . LEU A 1 93 ? -3.992 5.036 5.455 1.00 79.81 93 LEU A C 1
ATOM 677 O O . LEU A 1 93 ? -3.176 4.322 6.035 1.00 79.81 93 LEU A O 1
ATOM 681 N N . ASP A 1 94 ? -3.782 6.329 5.192 1.00 84.88 94 ASP A N 1
ATOM 682 C CA . ASP A 1 94 ? -2.575 7.081 5.561 1.00 84.88 94 ASP A CA 1
ATOM 683 C C . ASP A 1 94 ? -2.862 8.077 6.697 1.00 84.88 94 ASP A C 1
ATOM 685 O O . ASP A 1 94 ? -4.009 8.423 6.977 1.00 84.88 94 ASP A O 1
ATOM 689 N N . ASP A 1 95 ? -1.815 8.594 7.338 1.00 87.50 95 ASP A N 1
ATOM 690 C CA . ASP A 1 95 ? -1.918 9.604 8.404 1.00 87.50 95 ASP A CA 1
ATOM 691 C C . ASP A 1 95 ? -2.299 11.013 7.899 1.00 87.50 95 ASP A C 1
ATOM 693 O O . ASP A 1 95 ? -2.321 11.981 8.670 1.00 87.50 95 ASP A O 1
ATOM 697 N N . ARG A 1 96 ? -2.613 11.122 6.608 1.00 89.00 96 ARG A N 1
ATOM 698 C CA . ARG A 1 96 ? -3.051 12.325 5.912 1.00 89.00 96 ARG A CA 1
ATOM 699 C C . ARG A 1 96 ? -4.082 11.980 4.845 1.00 89.00 96 ARG A C 1
ATOM 701 O O . ARG A 1 96 ? -4.065 10.894 4.273 1.00 89.00 96 ARG A O 1
ATOM 708 N N . MET A 1 97 ? -4.963 12.922 4.556 1.00 90.00 97 MET A N 1
ATOM 709 C CA . MET A 1 97 ? -6.020 12.771 3.568 1.00 90.00 97 MET A CA 1
ATOM 710 C C . MET A 1 97 ? -6.273 14.110 2.892 1.00 90.00 97 MET A C 1
ATOM 712 O O . MET A 1 97 ? -6.452 15.115 3.572 1.00 90.00 97 MET A O 1
ATOM 716 N N . SER A 1 98 ? -6.334 14.119 1.568 1.00 89.81 98 SER A N 1
ATOM 717 C CA . SER A 1 98 ? -6.729 15.284 0.770 1.00 89.81 98 SER A CA 1
ATOM 718 C C . SER A 1 98 ? -7.891 14.872 -0.137 1.00 89.81 98 SER A C 1
ATOM 720 O O . SER A 1 98 ? -8.054 13.679 -0.417 1.00 89.81 98 SER A O 1
ATOM 722 N N . PRO A 1 99 ? -8.720 15.803 -0.633 1.00 86.44 99 PRO A N 1
ATOM 723 C CA . PRO A 1 99 ? -9.751 15.460 -1.605 1.00 86.44 99 PRO A CA 1
ATOM 724 C C . PRO A 1 99 ? -9.138 14.712 -2.801 1.00 86.44 99 PRO A C 1
ATOM 726 O O . PRO A 1 99 ? -8.174 15.179 -3.400 1.00 86.44 99 PRO A O 1
ATOM 729 N N . GLY A 1 100 ? -9.667 13.527 -3.117 1.00 82.75 100 GLY A N 1
ATOM 730 C CA . GLY A 1 100 ? -9.152 12.659 -4.185 1.00 82.75 100 GLY A CA 1
ATOM 731 C C . GLY A 1 100 ? -8.049 11.674 -3.772 1.00 82.75 100 GLY A C 1
ATOM 732 O O . GLY A 1 100 ? -7.782 10.743 -4.529 1.00 82.75 100 GLY A O 1
ATOM 733 N N . SER A 1 101 ? -7.467 11.779 -2.569 1.00 78.12 101 SER A N 1
ATOM 734 C CA . SER A 1 101 ? -6.397 10.866 -2.122 1.00 78.12 101 SER A CA 1
ATOM 735 C C . SER A 1 101 ? -6.871 9.433 -1.836 1.00 78.12 101 SER A C 1
ATOM 737 O O . SER A 1 101 ? -6.049 8.544 -1.664 1.00 78.12 101 SER A O 1
ATOM 739 N N . MET A 1 102 ? -8.186 9.192 -1.785 1.00 74.88 102 MET A N 1
ATOM 740 C CA . MET A 1 102 ? -8.783 7.856 -1.618 1.00 74.88 102 MET A CA 1
ATOM 741 C C . MET A 1 102 ? -9.156 7.175 -2.939 1.00 74.88 102 MET A C 1
ATOM 743 O O . MET A 1 102 ? -9.698 6.077 -2.918 1.00 74.88 102 MET A O 1
ATOM 747 N N . THR A 1 103 ? -8.898 7.795 -4.092 1.00 80.38 103 THR A N 1
ATOM 748 C CA . THR A 1 103 ? -9.359 7.243 -5.379 1.00 80.38 103 THR A CA 1
ATOM 749 C C . THR A 1 103 ? -8.760 5.864 -5.654 1.00 80.38 103 THR A C 1
ATOM 751 O O . THR A 1 103 ? -9.478 4.971 -6.086 1.00 80.38 103 THR A O 1
ATOM 754 N N . GLU A 1 104 ? -7.476 5.675 -5.346 1.00 74.00 104 GLU A N 1
ATOM 755 C CA . GLU A 1 104 ? -6.791 4.389 -5.522 1.00 74.00 104 GLU A CA 1
ATOM 756 C C . GLU A 1 104 ? -7.321 3.319 -4.554 1.00 74.00 104 GLU A C 1
ATOM 758 O O . GLU A 1 104 ? -7.509 2.178 -4.952 1.00 74.00 104 GLU A O 1
ATOM 763 N N . LEU A 1 105 ? -7.660 3.707 -3.317 1.00 80.81 105 LEU A N 1
ATOM 764 C CA . LEU A 1 105 ? -8.292 2.830 -2.323 1.00 80.81 105 LEU A CA 1
ATOM 765 C C . LEU A 1 105 ? -9.694 2.362 -2.736 1.00 80.81 105 LEU A C 1
ATOM 767 O O . LEU A 1 105 ? -10.098 1.262 -2.386 1.00 80.81 105 LEU A O 1
ATOM 771 N N . LEU A 1 106 ? -10.457 3.198 -3.447 1.00 79.31 106 LEU A N 1
ATOM 772 C CA . LEU A 1 106 ? -11.832 2.877 -3.851 1.00 79.31 106 LEU A CA 1
ATOM 773 C C . LEU A 1 106 ? -11.914 1.861 -4.995 1.00 79.31 106 LEU A C 1
ATOM 775 O O . LEU A 1 106 ? -12.978 1.286 -5.209 1.00 79.31 106 LEU A O 1
ATOM 779 N N . VAL A 1 107 ? -10.829 1.686 -5.750 1.00 81.75 107 VAL A N 1
ATOM 780 C CA . VAL A 1 107 ? -10.746 0.748 -6.882 1.00 81.75 107 VAL A CA 1
ATOM 781 C C . VAL A 1 107 ? -9.879 -0.472 -6.569 1.00 81.75 107 VAL A C 1
ATOM 783 O O . VAL A 1 107 ? -9.645 -1.294 -7.453 1.00 81.75 107 VAL A O 1
ATOM 786 N N . ASP A 1 108 ? -9.386 -0.573 -5.335 1.00 81.81 108 ASP A N 1
ATOM 787 C CA . ASP A 1 108 ? -8.616 -1.709 -4.852 1.00 81.81 108 ASP A CA 1
ATOM 788 C C . ASP A 1 108 ? -9.541 -2.747 -4.200 1.00 81.81 108 ASP A C 1
ATOM 790 O O . ASP A 1 108 ? -10.132 -2.504 -3.149 1.00 81.81 108 ASP A O 1
ATOM 794 N N . ASP A 1 109 ? -9.641 -3.919 -4.830 1.00 84.25 109 ASP A N 1
ATOM 795 C CA . ASP A 1 109 ? -10.409 -5.068 -4.334 1.00 84.25 109 ASP A CA 1
ATOM 796 C C . ASP A 1 109 ? -9.568 -5.994 -3.429 1.00 84.25 109 ASP A C 1
ATOM 798 O O . ASP A 1 109 ? -9.991 -7.110 -3.094 1.00 84.25 109 ASP A O 1
ATOM 802 N N . SER A 1 110 ? -8.354 -5.582 -3.044 1.00 84.38 110 SER A N 1
ATOM 803 C CA . SER A 1 110 ? -7.525 -6.355 -2.126 1.00 84.38 110 SER A CA 1
ATOM 804 C C . SER A 1 110 ? -8.185 -6.458 -0.737 1.00 84.38 110 SER A C 1
ATOM 806 O O . SER A 1 110 ? -8.754 -5.489 -0.225 1.00 84.38 110 SER A O 1
ATOM 808 N N . PRO A 1 111 ? -8.162 -7.640 -0.090 1.00 86.25 111 PRO A N 1
ATOM 809 C CA . PRO A 1 111 ? -8.674 -7.761 1.268 1.00 86.25 111 PRO A CA 1
ATOM 810 C C . PRO A 1 111 ? -7.893 -6.845 2.218 1.00 86.25 111 PRO A C 1
ATOM 812 O O . PRO A 1 111 ? -6.676 -6.943 2.304 1.00 86.25 111 PRO A O 1
ATOM 815 N N . ALA A 1 112 ? -8.583 -5.981 2.966 1.00 87.62 112 ALA A N 1
ATOM 816 C CA . ALA A 1 112 ? -7.942 -5.168 4.004 1.00 87.62 112 ALA A CA 1
ATOM 817 C C . ALA A 1 112 ? -7.866 -5.921 5.345 1.00 87.62 112 ALA A C 1
ATOM 819 O O . ALA A 1 112 ? -6.830 -5.969 6.009 1.00 87.62 112 ALA A O 1
ATOM 820 N N . PHE A 1 113 ? -8.987 -6.515 5.752 1.00 91.44 113 PHE A N 1
ATOM 821 C CA . PHE A 1 113 ? -9.115 -7.316 6.964 1.00 91.44 113 PHE A CA 1
ATOM 822 C C . PHE A 1 113 ? -10.321 -8.253 6.849 1.00 91.44 113 PHE A C 1
ATOM 824 O O . PHE A 1 113 ? -11.218 -8.056 6.024 1.00 91.44 113 PHE A O 1
ATOM 831 N N . ARG A 1 114 ? -10.347 -9.280 7.694 1.00 93.69 114 ARG A N 1
ATOM 832 C CA . ARG A 1 114 ? -11.467 -10.213 7.856 1.00 93.69 114 ARG A CA 1
ATOM 833 C C . ARG A 1 114 ? -11.982 -10.112 9.278 1.00 93.69 114 ARG A C 1
ATOM 835 O O . ARG A 1 114 ? -11.193 -9.941 10.199 1.00 93.69 114 ARG A O 1
ATOM 842 N N . VAL A 1 115 ? -13.295 -10.232 9.441 1.00 94.38 115 VAL A N 1
ATOM 843 C CA . VAL A 1 115 ? -13.943 -10.178 10.754 1.00 94.38 115 VAL A CA 1
ATOM 844 C C . VAL A 1 115 ? -14.750 -11.440 10.966 1.00 94.38 115 VAL A C 1
ATOM 846 O O . VAL A 1 115 ? -15.543 -11.822 10.101 1.00 94.38 115 VAL A O 1
ATOM 849 N N . HIS A 1 116 ? -14.555 -12.061 12.120 1.00 95.00 116 HIS A N 1
ATOM 850 C CA . HIS A 1 116 ? -15.373 -13.153 12.610 1.00 95.00 116 HIS A CA 1
ATOM 851 C C . HIS A 1 116 ? -16.190 -12.659 13.802 1.00 95.00 116 HIS A C 1
ATOM 853 O O . HIS A 1 116 ? -15.627 -12.171 14.772 1.00 95.00 116 HIS A O 1
ATOM 859 N N . PHE A 1 117 ? -17.516 -12.747 13.715 1.00 94.38 117 PHE A N 1
ATOM 860 C CA . PHE A 1 117 ? -18.406 -12.398 14.820 1.00 94.38 117 PHE A CA 1
ATOM 861 C C . PHE A 1 117 ? -18.741 -13.664 15.604 1.00 94.38 117 PHE A C 1
ATOM 863 O O . PHE A 1 117 ? -19.208 -14.632 15.007 1.00 94.38 117 PHE A O 1
ATOM 870 N N . GLU A 1 118 ? -18.568 -13.629 16.926 1.00 90.75 118 GLU A N 1
ATOM 871 C CA . GLU A 1 118 ? -18.939 -14.742 17.818 1.00 90.75 118 GLU A CA 1
ATOM 872 C C . GLU A 1 118 ? -20.463 -14.952 17.869 1.00 90.75 118 GLU A C 1
ATOM 874 O O . GLU A 1 118 ? -20.972 -16.037 18.149 1.00 90.75 118 GLU A O 1
ATOM 879 N N . THR A 1 119 ? -21.215 -13.885 17.591 1.00 88.31 119 THR A N 1
ATOM 880 C CA . THR A 1 119 ? -22.680 -13.868 17.587 1.00 88.31 119 THR A CA 1
ATOM 881 C C . THR A 1 119 ? -23.226 -13.508 16.200 1.00 88.31 119 THR A C 1
ATOM 883 O O . THR A 1 119 ? -22.530 -13.584 15.187 1.00 88.31 119 THR A O 1
ATOM 886 N N . ALA A 1 120 ? -24.509 -13.144 16.116 1.00 91.00 120 ALA A N 1
ATOM 887 C CA . ALA A 1 120 ? -25.127 -12.757 14.856 1.00 91.00 120 ALA A CA 1
ATOM 888 C C . ALA A 1 120 ? -24.424 -11.541 14.229 1.00 91.00 120 ALA A C 1
ATOM 890 O O . ALA A 1 120 ? -24.154 -10.544 14.898 1.00 91.00 120 ALA A O 1
ATOM 891 N N . VAL A 1 121 ? -24.187 -11.606 12.916 1.00 93.69 121 VAL A N 1
ATOM 892 C CA . VAL A 1 121 ? -23.560 -10.511 12.167 1.00 93.69 121 VAL A CA 1
ATOM 893 C C . VAL A 1 121 ? -24.434 -9.249 12.267 1.00 93.69 121 VAL A C 1
ATOM 895 O O . VAL A 1 121 ? -25.601 -9.295 11.860 1.00 93.69 121 VAL A O 1
ATOM 898 N N . PRO A 1 122 ? -23.896 -8.109 12.746 1.00 91.94 122 PRO A N 1
ATOM 899 C CA . PRO A 1 122 ? -24.652 -6.865 12.855 1.00 91.94 122 PRO A CA 1
ATOM 900 C C . PRO A 1 122 ? -25.160 -6.375 11.497 1.00 91.94 122 PRO A C 1
ATOM 902 O O . PRO A 1 122 ? -24.565 -6.662 10.453 1.00 91.94 122 PRO A O 1
ATOM 905 N N . ALA A 1 123 ? -26.232 -5.580 11.501 1.00 92.50 123 ALA A N 1
ATOM 906 C CA . ALA A 1 123 ? -26.737 -4.927 10.294 1.00 92.50 123 ALA A CA 1
ATOM 907 C C . ALA A 1 123 ? -25.639 -4.097 9.605 1.00 92.50 123 ALA A C 1
ATOM 909 O O . ALA A 1 123 ? -24.755 -3.557 10.264 1.00 92.50 123 ALA A O 1
ATOM 910 N N . ALA A 1 124 ? -25.702 -3.955 8.277 1.00 91.94 124 ALA A N 1
ATOM 911 C CA . ALA A 1 124 ? -24.664 -3.256 7.510 1.00 91.94 124 ALA A CA 1
ATOM 912 C C . ALA A 1 124 ? -24.400 -1.822 7.995 1.00 91.94 124 ALA A C 1
ATOM 914 O O . ALA A 1 124 ? -23.250 -1.400 8.044 1.00 91.94 124 ALA A O 1
ATOM 915 N N . SER A 1 125 ? -25.445 -1.115 8.425 1.00 91.31 125 SER A N 1
ATOM 916 C CA . SER A 1 125 ? -25.352 0.231 8.997 1.00 91.31 125 SER A CA 1
ATOM 917 C C . SER A 1 125 ? -24.607 0.294 10.334 1.00 91.31 125 SER A C 1
ATOM 919 O O . SER A 1 125 ? -24.120 1.356 10.696 1.00 91.31 125 SER A O 1
ATOM 921 N N . ALA A 1 126 ? -24.509 -0.822 11.060 1.00 89.50 126 ALA A N 1
ATOM 922 C CA . ALA A 1 126 ? -23.789 -0.929 12.328 1.00 89.50 126 ALA A CA 1
ATOM 923 C C . ALA A 1 126 ? -22.338 -1.415 12.153 1.00 89.50 126 ALA A C 1
ATOM 925 O O . ALA A 1 126 ? -21.605 -1.528 13.129 1.00 89.50 126 ALA A O 1
ATOM 926 N N . ARG A 1 127 ? -21.897 -1.707 10.920 1.00 92.75 127 ARG A N 1
ATOM 927 C CA . ARG A 1 127 ? -20.542 -2.204 10.623 1.00 92.75 127 ARG A CA 1
ATOM 928 C C . ARG A 1 127 ? -19.592 -1.074 10.232 1.00 92.75 127 ARG A C 1
ATOM 930 O O . ARG A 1 127 ? -18.918 -1.145 9.205 1.00 92.75 127 ARG A O 1
ATOM 937 N N . TYR A 1 128 ? -19.565 -0.014 11.036 1.00 93.06 128 TYR A N 1
ATOM 938 C CA . TYR A 1 128 ? -18.623 1.082 10.842 1.00 93.06 128 TYR A CA 1
ATOM 939 C C . TYR A 1 128 ? -17.288 0.754 11.518 1.00 93.06 128 TYR A C 1
ATOM 941 O O . TYR A 1 128 ? -17.138 0.884 12.733 1.00 93.06 128 TYR A O 1
ATOM 949 N N . PHE A 1 129 ? -16.327 0.298 10.713 1.00 93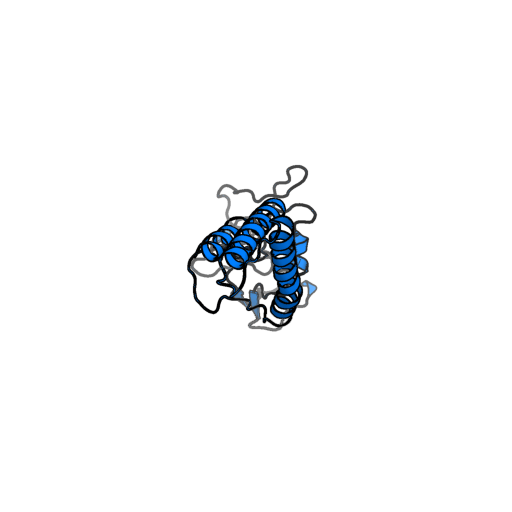.00 129 PHE A N 1
ATOM 950 C CA . PHE A 1 129 ? -14.973 -0.016 11.160 1.00 93.00 129 PHE A CA 1
ATOM 951 C C . PHE A 1 129 ? -14.100 1.236 11.132 1.00 93.00 129 PHE A C 1
ATOM 953 O O . PHE A 1 129 ? -13.640 1.689 10.083 1.00 93.00 129 PHE A O 1
ATOM 960 N N . ARG A 1 130 ? -13.869 1.803 12.308 1.00 91.38 130 ARG A N 1
ATOM 961 C CA . ARG A 1 130 ? -13.046 2.987 12.517 1.00 91.38 130 ARG A CA 1
ATOM 962 C C . ARG A 1 130 ? -11.576 2.592 12.633 1.00 91.38 130 ARG A C 1
ATOM 964 O O . ARG A 1 130 ? -11.253 1.642 13.338 1.00 91.38 130 ARG A O 1
ATOM 971 N N . SER A 1 131 ? -10.687 3.350 11.983 1.00 89.94 131 SER A N 1
ATOM 972 C CA . SER A 1 131 ? -9.233 3.140 12.082 1.00 89.94 131 SER A CA 1
ATOM 973 C C . SER A 1 131 ? -8.491 4.305 12.724 1.00 89.94 131 SER A C 1
ATOM 975 O O . SER A 1 131 ? -7.938 4.180 13.812 1.00 89.94 131 SER A O 1
ATOM 977 N N . ILE A 1 132 ? -8.500 5.460 12.059 1.00 89.75 132 ILE A N 1
ATOM 978 C CA . ILE A 1 132 ? -7.754 6.656 12.453 1.00 89.75 132 ILE A CA 1
ATOM 979 C C . ILE A 1 132 ? -8.653 7.885 12.425 1.00 89.75 132 ILE A C 1
ATOM 981 O O . ILE A 1 132 ? -9.638 7.940 11.690 1.00 89.75 132 ILE A O 1
ATOM 985 N N . VAL A 1 133 ? -8.286 8.891 13.215 1.00 89.62 133 VAL A N 1
ATOM 986 C CA . VAL A 1 133 ? -8.921 10.210 13.213 1.00 89.62 133 VAL A CA 1
ATOM 987 C C . VAL A 1 133 ? -7.904 11.240 12.731 1.00 89.62 133 VAL A C 1
ATOM 989 O O . VAL A 1 133 ? -6.768 11.281 13.211 1.00 89.62 133 VAL A O 1
ATOM 992 N N . LEU A 1 134 ? -8.323 12.093 11.795 1.00 92.12 134 LEU A N 1
ATOM 993 C CA . LEU A 1 134 ? -7.509 13.161 11.212 1.00 92.12 134 LEU A CA 1
ATOM 994 C C . LEU A 1 134 ? -8.083 14.534 11.609 1.00 92.12 134 LEU A C 1
ATOM 996 O O . LEU A 1 134 ? -8.776 15.172 10.817 1.00 92.12 134 LEU A O 1
ATOM 1000 N N . PRO A 1 135 ? -7.858 14.997 12.853 1.00 90.25 135 PRO A N 1
ATOM 1001 C CA . PRO A 1 135 ? -8.546 16.174 13.381 1.00 90.25 135 PRO A CA 1
ATOM 1002 C C . PRO A 1 135 ? -7.985 17.507 12.864 1.00 90.25 135 PRO A C 1
ATOM 1004 O O . PRO A 1 135 ? -8.630 18.539 13.030 1.00 90.25 135 PRO A O 1
ATOM 1007 N N . ARG A 1 136 ? -6.771 17.535 12.293 1.00 91.44 136 ARG A N 1
ATOM 1008 C CA . ARG A 1 136 ? -6.106 18.780 11.885 1.00 91.44 136 ARG A CA 1
ATOM 1009 C C . ARG A 1 136 ? -6.307 19.027 10.399 1.00 91.44 136 ARG A C 1
ATOM 1011 O O . ARG A 1 136 ? -5.747 18.297 9.594 1.00 91.44 136 ARG A O 1
ATOM 1018 N N . PHE A 1 137 ? -7.012 20.095 10.052 1.00 94.12 137 PHE A N 1
ATOM 1019 C CA . PHE A 1 137 ? -7.177 20.540 8.672 1.00 94.12 137 PHE A CA 1
ATOM 1020 C C . PHE A 1 137 ? -6.350 21.800 8.405 1.00 94.12 137 PHE A C 1
ATOM 1022 O O . PHE A 1 137 ? -6.411 22.749 9.186 1.00 94.12 137 PHE A O 1
ATOM 1029 N N . ASP A 1 138 ? -5.576 21.809 7.321 1.00 92.31 138 ASP A N 1
ATOM 1030 C CA . ASP A 1 138 ? -4.736 22.952 6.924 1.00 92.31 138 ASP A CA 1
ATOM 1031 C C . ASP A 1 138 ? -5.352 23.844 5.828 1.00 92.31 138 ASP A C 1
ATOM 1033 O O . ASP A 1 138 ? -4.715 24.792 5.374 1.00 92.31 138 ASP A O 1
ATOM 1037 N N . GLY A 1 139 ? -6.589 23.559 5.409 1.00 94.25 139 GLY A N 1
ATOM 1038 C CA . GLY A 1 139 ? -7.255 24.208 4.274 1.00 94.25 139 GLY A CA 1
ATOM 1039 C C . GLY A 1 139 ? -7.340 23.317 3.033 1.00 94.25 139 GLY A C 1
ATOM 1040 O O . GLY A 1 139 ? -8.199 23.541 2.183 1.00 94.25 139 GLY A O 1
ATOM 1041 N N . THR A 1 140 ? -6.511 22.276 2.952 1.00 93.88 140 THR A N 1
ATOM 1042 C CA . THR A 1 140 ? -6.503 21.311 1.840 1.00 93.88 140 THR A CA 1
ATOM 1043 C C . THR A 1 140 ? -6.443 19.860 2.300 1.00 93.88 140 THR A C 1
ATOM 1045 O O . THR A 1 140 ? -7.043 18.991 1.673 1.00 93.88 140 THR A O 1
ATOM 1048 N N . THR A 1 141 ? -5.739 19.596 3.395 1.00 92.44 141 THR A N 1
ATOM 1049 C CA . THR A 1 141 ? -5.354 18.261 3.832 1.00 92.44 141 THR A CA 1
ATOM 1050 C C . THR A 1 141 ? -5.688 18.094 5.307 1.00 92.44 141 THR A C 1
ATOM 1052 O O . THR A 1 141 ? -5.365 18.937 6.150 1.00 92.44 141 THR A O 1
ATOM 1055 N N . TRP A 1 142 ? -6.354 16.988 5.621 1.00 94.19 142 TRP A N 1
ATOM 1056 C CA . TRP A 1 142 ? -6.539 16.502 6.978 1.00 94.19 142 TRP A CA 1
ATOM 1057 C C . TRP A 1 142 ? -5.326 15.676 7.374 1.00 94.19 142 TRP A C 1
ATOM 1059 O O . TRP A 1 142 ? -4.873 14.830 6.614 1.00 94.19 142 TRP A O 1
ATOM 1069 N N . THR A 1 143 ? -4.795 15.907 8.565 1.00 92.44 143 THR A N 1
ATOM 1070 C CA . THR A 1 143 ? -3.614 15.221 9.084 1.00 92.44 143 THR A CA 1
ATOM 1071 C C . THR A 1 143 ? -3.868 14.716 10.490 1.00 92.44 143 THR A C 1
ATOM 1073 O O . THR A 1 143 ? -4.657 15.274 11.268 1.00 92.44 143 THR A O 1
ATOM 1076 N N . ARG A 1 144 ? -3.181 13.629 10.826 1.00 87.25 144 ARG A N 1
ATOM 1077 C CA . ARG A 1 144 ? -3.185 13.080 12.169 1.00 87.25 144 ARG A CA 1
ATOM 1078 C C . ARG A 1 144 ? -2.440 14.037 13.090 1.00 87.25 144 ARG A C 1
ATOM 1080 O O . ARG A 1 144 ? -1.374 14.547 12.756 1.00 87.25 144 ARG A O 1
ATOM 1087 N N . ARG A 1 145 ? -2.988 14.266 14.281 1.00 79.88 145 ARG A N 1
ATOM 1088 C CA . ARG A 1 145 ? -2.280 14.979 15.346 1.00 79.88 145 ARG A CA 1
ATOM 1089 C C . ARG A 1 145 ? -1.787 13.963 16.362 1.00 79.88 145 ARG A C 1
ATOM 1091 O O . ARG A 1 145 ? -2.564 13.134 16.833 1.00 79.88 145 ARG A O 1
ATOM 1098 N N . GLU A 1 146 ? -0.518 14.046 16.741 1.00 68.44 146 GLU A N 1
ATOM 1099 C CA . GLU A 1 146 ? -0.058 13.400 17.966 1.00 68.44 146 GLU A CA 1
ATOM 1100 C C . GLU A 1 146 ? -0.677 14.147 19.146 1.00 68.44 146 GLU A C 1
ATOM 1102 O O . GLU A 1 146 ? -0.211 15.201 19.571 1.00 68.44 146 GLU A O 1
ATOM 1107 N N . THR A 1 147 ? -1.823 13.658 19.613 1.00 61.75 147 THR A N 1
ATOM 1108 C CA . THR A 1 147 ? -2.434 14.180 20.832 1.00 61.75 147 THR A CA 1
ATOM 1109 C C . THR A 1 147 ? -1.518 13.844 22.015 1.00 61.75 147 THR A C 1
ATOM 1111 O O . THR A 1 147 ? -1.163 12.669 22.166 1.00 61.75 147 THR A O 1
ATOM 1114 N N . PRO A 1 148 ? -1.132 14.833 22.847 1.00 58.03 148 PRO A N 1
ATOM 1115 C CA . PRO A 1 148 ? -0.445 14.579 24.109 1.00 58.03 148 PRO A CA 1
ATOM 1116 C C . PRO A 1 148 ? -1.238 13.586 24.967 1.00 58.03 148 PRO A C 1
ATOM 1118 O O . PRO A 1 148 ? -2.464 13.531 24.892 1.00 58.03 148 PRO A O 1
ATOM 1121 N N . ALA A 1 149 ? -0.550 12.789 25.779 1.00 57.06 149 ALA A N 1
ATOM 1122 C CA . ALA A 1 149 ? -1.197 11.803 26.636 1.00 57.06 149 ALA A CA 1
ATOM 1123 C C . ALA A 1 149 ? -1.995 12.478 27.776 1.00 57.06 149 ALA A C 1
ATOM 1125 O O . ALA A 1 149 ? -1.379 12.871 28.760 1.00 57.06 149 ALA A O 1
ATOM 1126 N N . GLN A 1 150 ? -3.328 12.612 27.642 1.00 55.28 150 GLN A N 1
ATOM 1127 C CA . GLN A 1 150 ? -4.329 12.802 28.726 1.00 55.28 150 GLN A CA 1
ATOM 1128 C C . GLN A 1 150 ? -5.763 12.988 28.162 1.00 55.28 150 GLN A C 1
ATOM 1130 O O . GLN A 1 150 ? -5.869 13.492 27.041 1.00 55.28 150 GLN A O 1
ATOM 1135 N N . PRO A 1 151 ? -6.863 12.712 28.910 1.00 60.97 151 PRO A N 1
ATOM 1136 C CA . PRO A 1 151 ? -7.022 11.978 30.174 1.00 60.97 151 PRO A CA 1
ATOM 1137 C C . PRO A 1 151 ? -7.598 10.553 29.953 1.00 60.97 151 PRO A C 1
ATOM 1139 O O . PRO A 1 151 ? -7.572 10.030 28.841 1.00 60.97 151 PRO A O 1
ATOM 1142 N N . GLU A 1 152 ? -8.037 9.918 31.044 1.00 65.44 152 GLU A N 1
ATOM 1143 C CA . GLU A 1 152 ? -8.732 8.623 31.130 1.00 65.44 152 GLU A CA 1
ATOM 1144 C C . GLU A 1 152 ? -9.873 8.505 30.098 1.00 65.44 152 GLU A C 1
ATOM 1146 O O . GLU A 1 152 ? -10.563 9.485 29.818 1.00 65.44 152 GLU A O 1
ATOM 1151 N N . LEU A 1 153 ? -10.047 7.320 29.497 1.00 69.69 153 LEU A N 1
ATOM 1152 C CA . LEU A 1 153 ? -11.103 7.074 28.509 1.00 69.69 153 LEU A CA 1
ATOM 1153 C C . LEU A 1 153 ? -12.472 7.364 29.140 1.00 69.69 153 LEU A C 1
ATOM 1155 O O . LEU A 1 153 ? -12.839 6.716 30.118 1.00 69.69 153 LEU A O 1
ATOM 1159 N N . GLU A 1 154 ? -13.241 8.295 28.567 1.00 71.69 154 GLU A N 1
ATOM 1160 C CA . GLU A 1 154 ? -14.603 8.567 29.045 1.00 71.69 154 GLU A CA 1
ATOM 1161 C C . GLU A 1 154 ? -15.442 7.287 28.984 1.00 71.69 154 GLU A C 1
ATOM 1163 O O . GLU A 1 154 ? -15.419 6.624 27.946 1.00 71.69 154 GLU A O 1
ATOM 1168 N N . PRO A 1 155 ? -16.176 6.902 30.040 1.00 71.06 155 PRO A N 1
ATOM 1169 C CA . PRO A 1 155 ? -16.965 5.676 30.029 1.00 71.06 155 PRO A CA 1
ATOM 1170 C C . PRO A 1 155 ? -17.989 5.700 28.887 1.00 71.06 155 PRO A C 1
ATOM 1172 O O . PRO A 1 155 ? -18.753 6.653 28.740 1.00 71.06 155 PRO A O 1
ATOM 1175 N N . VAL A 1 156 ? -18.015 4.638 28.075 1.00 77.62 156 VAL A N 1
ATOM 1176 C CA . VAL A 1 156 ? -19.044 4.484 27.037 1.00 77.62 156 VAL A CA 1
ATOM 1177 C C . VAL A 1 156 ? -20.312 3.993 27.711 1.00 77.62 156 VAL A C 1
ATOM 1179 O O . VAL A 1 156 ? -20.334 2.892 28.260 1.00 77.62 156 VAL A O 1
ATOM 1182 N N . VAL A 1 157 ? -21.373 4.790 27.641 1.00 73.94 157 VAL A N 1
ATOM 1183 C CA . VAL A 1 157 ? -22.725 4.341 27.974 1.00 73.94 157 VAL A CA 1
ATOM 1184 C C . VAL A 1 157 ? -23.387 3.924 26.667 1.00 73.94 157 VAL A C 1
ATOM 1186 O O . VAL A 1 157 ? -23.893 4.758 25.922 1.00 73.94 157 VAL A O 1
ATOM 1189 N N . GLY A 1 158 ? -23.295 2.636 26.345 1.00 72.12 158 GLY A N 1
ATOM 1190 C CA . GLY A 1 158 ? -23.998 2.051 25.207 1.00 72.12 158 GLY A CA 1
ATOM 1191 C C . GLY A 1 158 ? -25.393 1.585 25.616 1.00 72.12 158 GLY A C 1
ATOM 1192 O O . GLY A 1 158 ? -25.555 0.983 26.674 1.00 72.12 158 GLY A O 1
ATOM 1193 N N . GLU A 1 159 ? -26.395 1.830 24.771 1.00 74.94 159 GLU A N 1
ATOM 1194 C CA . GLU A 1 159 ? -27.736 1.241 24.934 1.00 74.94 159 GLU A CA 1
ATOM 1195 C C . GLU A 1 159 ? -27.760 -0.250 24.552 1.00 74.94 159 GLU A C 1
ATOM 1197 O O . GLU A 1 159 ? -28.662 -0.991 24.941 1.00 74.94 159 GLU A O 1
ATOM 1202 N N . THR A 1 160 ? -26.755 -0.698 23.797 1.00 79.06 160 THR A N 1
ATOM 1203 C CA . THR A 1 160 ? -26.619 -2.065 23.292 1.00 79.06 160 THR A CA 1
ATOM 1204 C C . THR A 1 160 ? -25.505 -2.831 24.003 1.00 79.06 160 THR A C 1
ATOM 1206 O O . THR A 1 160 ? -24.491 -2.230 24.370 1.00 79.06 160 THR A O 1
ATOM 1209 N N . PRO A 1 161 ? -25.647 -4.161 24.157 1.00 83.56 161 PRO A N 1
ATOM 1210 C CA . PRO A 1 161 ? -24.573 -4.994 24.679 1.00 83.56 161 PRO A CA 1
ATOM 1211 C C . PRO A 1 161 ? -23.327 -4.928 23.775 1.00 83.56 161 PRO A C 1
ATOM 1213 O O . PRO A 1 161 ? -23.466 -4.718 22.564 1.00 83.56 161 PRO A O 1
ATOM 1216 N N . PRO A 1 162 ? -22.118 -5.114 24.339 1.00 87.62 162 PRO A N 1
ATOM 1217 C CA . PRO A 1 162 ? -20.891 -5.226 23.559 1.00 87.62 162 PRO A CA 1
ATOM 1218 C C . PRO A 1 162 ? -20.975 -6.348 22.521 1.00 87.62 162 PRO A C 1
ATOM 1220 O O . PRO A 1 162 ? -21.648 -7.356 22.731 1.00 87.62 162 PRO A O 1
ATOM 1223 N N . ILE A 1 163 ? -20.279 -6.156 21.403 1.00 89.62 163 ILE A N 1
ATOM 1224 C CA . ILE A 1 163 ? -20.170 -7.148 20.334 1.00 89.62 163 ILE A CA 1
ATOM 1225 C C . ILE A 1 163 ? -18.764 -7.726 20.401 1.00 89.62 163 ILE A C 1
ATOM 1227 O O . ILE A 1 163 ? -17.797 -6.988 20.208 1.00 89.62 163 ILE A O 1
ATOM 1231 N N . ASP A 1 164 ? -18.676 -9.032 20.630 1.00 91.69 164 ASP A N 1
ATOM 1232 C CA . ASP A 1 164 ? -17.418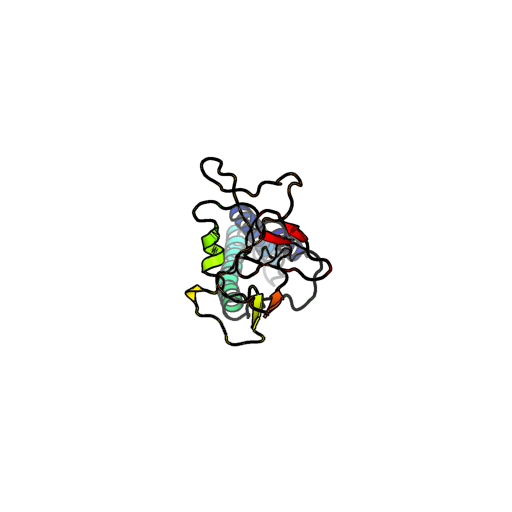 -9.771 20.598 1.00 91.69 164 ASP A CA 1
ATOM 1233 C C . ASP A 1 164 ? -17.136 -10.264 19.171 1.00 91.69 164 ASP A C 1
ATOM 1235 O O . ASP A 1 164 ? -18.004 -10.837 18.496 1.00 91.69 164 ASP A O 1
ATOM 1239 N N . TYR A 1 165 ? -15.929 -9.980 18.687 1.00 92.88 165 TYR A N 1
ATOM 1240 C CA . TYR A 1 165 ? -15.478 -10.342 17.348 1.00 92.88 165 TYR A CA 1
ATOM 1241 C C . TYR A 1 165 ? -13.954 -10.437 17.286 1.00 92.88 165 TYR A C 1
ATOM 1243 O O . TYR A 1 165 ? -13.240 -9.746 18.012 1.00 92.88 165 TYR A O 1
ATOM 1251 N N . GLU A 1 166 ? -13.467 -11.250 16.358 1.00 92.94 166 GLU A N 1
ATOM 1252 C CA . GLU A 1 166 ? -12.055 -11.374 16.017 1.00 92.94 166 GLU A CA 1
ATOM 1253 C C . GLU A 1 166 ? -11.781 -10.671 14.682 1.00 92.94 166 GLU A C 1
ATOM 1255 O O . GLU A 1 166 ? -12.580 -10.755 13.742 1.00 92.94 166 GLU A O 1
ATOM 1260 N N . VAL A 1 167 ? -10.644 -9.976 14.583 1.00 92.00 167 VAL A N 1
ATOM 1261 C CA . VAL A 1 167 ? -10.195 -9.335 13.341 1.00 92.00 167 VAL A CA 1
ATOM 1262 C C . VAL A 1 167 ? -8.852 -9.904 12.916 1.00 92.00 167 VAL A C 1
ATOM 1264 O O . VAL A 1 167 ? -7.867 -9.820 13.645 1.00 92.00 167 VAL A O 1
ATOM 1267 N N . THR A 1 168 ? -8.791 -10.419 11.692 1.00 91.69 168 THR A N 1
ATOM 1268 C CA . THR A 1 168 ? -7.541 -10.812 11.039 1.00 91.69 168 THR A CA 1
ATOM 1269 C C . THR A 1 168 ? -7.143 -9.741 10.032 1.00 91.69 168 THR A C 1
ATOM 1271 O O . THR A 1 168 ? -7.905 -9.436 9.113 1.00 91.69 168 THR A O 1
ATOM 1274 N N . PHE A 1 169 ? -5.950 -9.175 10.190 1.00 88.19 169 PHE A N 1
ATOM 1275 C CA . PHE A 1 169 ? -5.444 -8.090 9.352 1.00 88.19 169 PHE A CA 1
ATOM 1276 C C . PHE A 1 169 ? -4.507 -8.606 8.266 1.00 88.19 169 PHE A C 1
ATOM 1278 O O . PHE A 1 169 ? -3.650 -9.447 8.536 1.00 88.19 169 PHE A O 1
ATOM 1285 N N . GLU A 1 170 ? -4.616 -8.041 7.066 1.00 87.12 170 GLU A N 1
ATOM 1286 C CA . GLU A 1 170 ? -3.536 -8.145 6.088 1.00 87.12 170 GLU A CA 1
ATOM 1287 C C . GLU A 1 170 ? -2.394 -7.173 6.457 1.00 87.12 170 GLU A C 1
ATOM 1289 O O . GLU A 1 170 ? -2.638 -6.133 7.084 1.00 87.12 170 GLU A O 1
ATOM 1294 N N . PRO A 1 171 ? -1.132 -7.467 6.090 1.00 81.62 171 PRO A N 1
ATOM 1295 C CA . PRO A 1 171 ? -0.004 -6.587 6.387 1.00 81.62 171 PRO A CA 1
ATOM 1296 C C . PRO A 1 171 ? -0.177 -5.189 5.769 1.00 81.62 171 PRO A C 1
ATOM 1298 O O . PRO A 1 171 ? -0.105 -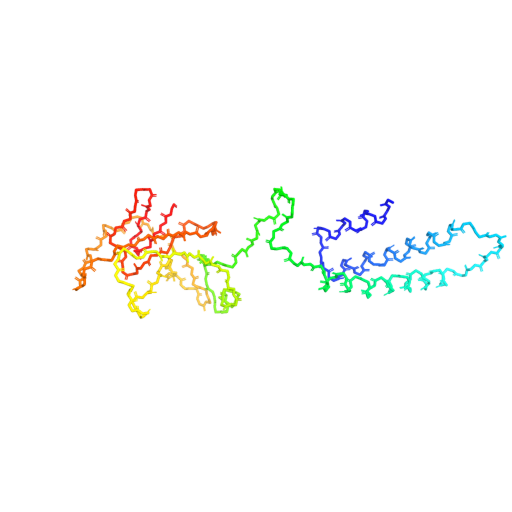5.024 4.552 1.00 81.62 171 PRO A O 1
ATOM 1301 N N . SER A 1 172 ? -0.368 -4.171 6.615 1.00 75.44 172 SER A N 1
ATOM 1302 C CA . SER A 1 172 ? -0.559 -2.774 6.189 1.00 75.44 172 SER A CA 1
ATOM 1303 C C . SER A 1 172 ? 0.678 -1.886 6.381 1.00 75.44 172 SER A C 1
ATOM 1305 O O . SER A 1 172 ? 0.689 -0.748 5.922 1.00 75.44 172 SER A O 1
ATOM 1307 N N . HIS A 1 173 ? 1.719 -2.372 7.074 1.00 79.25 173 HIS A N 1
ATOM 1308 C CA . HIS A 1 173 ? 2.909 -1.602 7.489 1.00 79.25 173 HIS A CA 1
ATOM 1309 C C . HIS A 1 173 ? 2.605 -0.314 8.275 1.00 79.25 173 HIS A C 1
ATOM 1311 O O . HIS A 1 173 ? 3.474 0.548 8.433 1.00 79.25 173 HIS A O 1
ATOM 1317 N N . ARG A 1 174 ? 1.381 -0.173 8.790 1.00 84.50 174 ARG A N 1
ATOM 1318 C CA . ARG A 1 174 ? 0.953 0.966 9.596 1.00 84.50 174 ARG A CA 1
ATOM 1319 C C . ARG A 1 174 ? 0.626 0.519 11.019 1.00 84.50 174 ARG A C 1
ATOM 1321 O O . ARG A 1 174 ? 0.141 -0.591 11.207 1.00 84.50 174 ARG A O 1
ATOM 1328 N N . PRO A 1 175 ? 0.858 1.379 12.025 1.00 86.12 175 PRO A N 1
ATOM 1329 C CA . PRO A 1 175 ? 0.624 1.019 13.419 1.00 86.12 175 PRO A CA 1
ATOM 1330 C C . PRO A 1 175 ? -0.852 1.101 13.827 1.00 86.12 175 PRO A C 1
ATOM 1332 O O . PRO A 1 175 ? -1.168 0.794 14.967 1.00 86.12 175 PRO A O 1
ATOM 1335 N N . TRP A 1 176 ? -1.760 1.573 12.967 1.00 87.38 176 TRP A N 1
ATOM 1336 C CA . TRP A 1 176 ? -3.186 1.684 13.287 1.00 87.38 176 TRP A CA 1
ATOM 1337 C C . TRP A 1 176 ? -3.971 0.454 12.847 1.00 87.38 176 TRP A C 1
ATOM 1339 O O . TRP A 1 176 ? -3.751 -0.094 11.769 1.00 87.38 176 TRP A O 1
ATOM 1349 N N . LEU A 1 177 ? -4.927 0.067 13.685 1.00 91.06 177 LEU A N 1
ATOM 1350 C CA . LEU A 1 177 ? -5.836 -1.050 13.454 1.00 91.06 177 LEU A CA 1
ATOM 1351 C C . LEU A 1 177 ? -7.239 -0.536 13.118 1.00 91.06 177 LEU A C 1
ATOM 1353 O O . LEU A 1 177 ? -7.494 0.667 13.184 1.00 91.06 177 LEU A O 1
ATOM 1357 N N . VAL A 1 178 ? -8.144 -1.439 12.739 1.00 91.00 178 VAL A N 1
ATOM 1358 C CA . VAL A 1 178 ? -9.577 -1.157 12.578 1.00 91.00 178 VAL A CA 1
ATOM 1359 C C . VAL A 1 178 ? -10.372 -1.831 13.691 1.00 91.00 178 VAL A C 1
ATOM 1361 O O . VAL A 1 178 ? -10.046 -2.942 14.100 1.00 91.00 178 VAL A O 1
ATOM 1364 N N . ALA A 1 179 ? -11.425 -1.173 14.163 1.00 92.75 179 ALA A N 1
ATOM 1365 C CA . ALA A 1 179 ? -12.372 -1.725 15.125 1.00 92.75 179 ALA A CA 1
ATOM 1366 C C . ALA A 1 179 ? -13.770 -1.154 14.879 1.00 92.75 179 ALA A C 1
ATOM 1368 O O . ALA A 1 179 ? -13.907 -0.053 14.345 1.00 92.75 179 ALA A O 1
ATOM 1369 N N . LEU A 1 180 ? -14.813 -1.879 15.274 1.00 92.31 180 LEU A N 1
ATOM 1370 C CA . LEU A 1 180 ? -16.161 -1.318 15.325 1.00 92.31 180 LEU A CA 1
ATOM 1371 C C . LEU A 1 180 ? -16.212 -0.142 16.303 1.00 92.31 180 LEU A C 1
ATOM 1373 O O . LEU A 1 180 ? -15.715 -0.238 17.426 1.00 92.31 180 LEU A O 1
ATOM 1377 N N . ASP A 1 181 ? -16.820 0.959 15.867 1.00 88.38 181 ASP A N 1
ATOM 1378 C CA . ASP A 1 181 ? -17.012 2.136 16.712 1.00 88.38 181 ASP A CA 1
ATOM 1379 C C . ASP A 1 181 ? -18.199 1.907 17.673 1.00 88.38 181 ASP A C 1
ATOM 1381 O O . ASP A 1 181 ? -19.285 1.538 17.233 1.00 88.38 181 ASP A O 1
ATOM 1385 N N . VAL A 1 182 ? -18.074 2.086 18.989 1.00 88.50 182 VAL A N 1
ATOM 1386 C CA . VAL A 1 182 ? -16.899 2.517 19.768 1.00 88.50 182 VAL A CA 1
ATOM 1387 C C . VAL A 1 182 ? -16.233 1.301 20.434 1.00 88.50 182 VAL A C 1
ATOM 1389 O O . VAL A 1 182 ? -16.917 0.592 21.177 1.00 88.50 182 VAL A O 1
ATOM 1392 N N . PRO A 1 183 ? -14.914 1.065 20.272 1.00 88.81 183 PRO A N 1
ATOM 1393 C CA . PRO A 1 183 ? -14.251 -0.047 20.945 1.00 88.81 183 PRO A CA 1
ATOM 1394 C C . PRO A 1 183 ? -14.224 0.179 22.461 1.00 88.81 183 PRO A C 1
ATOM 1396 O O . PRO A 1 183 ? -13.840 1.252 22.942 1.00 88.81 183 PRO A O 1
ATOM 1399 N N . VAL A 1 184 ? -14.635 -0.841 23.217 1.00 87.50 184 VAL A N 1
ATOM 1400 C CA . VAL A 1 184 ? -14.730 -0.811 24.690 1.00 87.50 184 VAL A CA 1
ATOM 1401 C C . VAL A 1 184 ? -13.582 -1.541 25.385 1.00 87.50 184 VAL A C 1
ATOM 1403 O O . VAL A 1 184 ? -13.253 -1.213 26.522 1.00 87.50 184 VAL A O 1
ATOM 1406 N N . SER A 1 185 ? -12.940 -2.479 24.693 1.00 84.44 185 SER A N 1
ATOM 1407 C CA . SER A 1 185 ? -11.794 -3.260 25.156 1.00 84.44 185 SER A CA 1
ATOM 1408 C C . SER A 1 185 ? -10.761 -3.392 24.033 1.00 84.44 185 SER A C 1
ATOM 1410 O O . SER A 1 185 ? -11.050 -3.122 22.866 1.00 84.44 185 SER A O 1
ATOM 1412 N N . ALA A 1 186 ? -9.532 -3.748 24.399 1.00 83.31 186 ALA A N 1
ATOM 1413 C CA . ALA A 1 186 ? -8.456 -4.061 23.468 1.00 83.31 186 ALA A CA 1
ATOM 1414 C C . ALA A 1 186 ? -7.611 -5.203 24.046 1.00 83.31 186 ALA A C 1
ATOM 1416 O O . ALA A 1 186 ? -7.433 -5.275 25.265 1.00 83.31 186 ALA A O 1
ATOM 1417 N N . ASP A 1 187 ? -7.096 -6.069 23.175 1.00 83.94 187 ASP A N 1
ATOM 1418 C CA . ASP A 1 187 ? -6.270 -7.206 23.577 1.00 83.94 187 ASP A CA 1
ATOM 1419 C C . ASP A 1 187 ? -4.931 -6.787 24.195 1.00 83.94 187 ASP A C 1
ATOM 1421 O O . ASP A 1 187 ? -4.441 -5.665 24.033 1.00 83.94 187 ASP A O 1
ATOM 1425 N N . THR A 1 188 ? -4.309 -7.732 24.903 1.00 77.62 188 THR A N 1
ATOM 1426 C CA . THR A 1 188 ? -3.016 -7.514 25.560 1.00 77.62 188 THR A CA 1
ATOM 1427 C C . THR A 1 188 ? -1.947 -7.185 24.516 1.00 77.62 188 THR A C 1
ATOM 1429 O O . THR A 1 188 ? -1.628 -8.010 23.667 1.00 77.62 188 THR A O 1
ATOM 1432 N N . GLY A 1 189 ? -1.374 -5.983 24.598 1.00 83.00 189 GLY A N 1
ATOM 1433 C CA . GLY A 1 189 ? -0.368 -5.487 23.651 1.00 83.00 189 GLY A CA 1
ATOM 1434 C C . GLY A 1 189 ? -0.898 -4.437 22.676 1.00 83.00 189 GLY A C 1
ATOM 1435 O O . GLY A 1 189 ? -0.099 -3.724 22.079 1.00 83.00 189 GLY A O 1
ATOM 1436 N N . LEU A 1 190 ? -2.218 -4.267 22.574 1.00 87.50 190 LEU A N 1
ATOM 1437 C CA . LEU A 1 190 ? -2.816 -3.177 21.813 1.00 87.50 190 LEU A CA 1
ATOM 1438 C C . LEU A 1 190 ? -2.985 -1.934 22.681 1.00 87.50 190 LEU A C 1
ATOM 1440 O O . LEU A 1 190 ? -3.322 -1.995 23.866 1.00 87.50 190 LEU A O 1
ATOM 1444 N N . ARG A 1 191 ? -2.789 -0.770 22.069 1.00 87.31 191 ARG A N 1
ATOM 1445 C CA . ARG A 1 191 ? -2.990 0.521 22.718 1.00 87.31 191 ARG A CA 1
ATOM 1446 C C . ARG A 1 191 ? -4.248 1.187 22.182 1.00 87.31 191 ARG A C 1
ATOM 1448 O O . ARG A 1 191 ? -4.293 1.586 21.020 1.00 87.31 191 ARG A O 1
ATOM 1455 N N . MET A 1 192 ? -5.231 1.385 23.059 1.00 87.31 192 MET A N 1
ATOM 1456 C CA . MET A 1 192 ? -6.367 2.263 22.787 1.00 87.31 192 MET A CA 1
ATOM 1457 C C . MET A 1 192 ? -5.983 3.717 23.069 1.00 87.31 192 MET A C 1
ATOM 1459 O O . MET A 1 192 ? -5.450 4.052 24.131 1.00 87.31 192 MET A O 1
ATOM 1463 N N . ARG A 1 193 ? -6.219 4.590 22.092 1.00 84.06 193 ARG A N 1
ATOM 1464 C CA . ARG A 1 193 ? -5.960 6.029 22.188 1.00 84.06 193 ARG A CA 1
ATOM 1465 C C . ARG A 1 193 ? -7.198 6.774 22.711 1.00 84.06 193 ARG A C 1
ATOM 1467 O O . ARG A 1 193 ? -8.305 6.246 22.622 1.00 84.06 193 ARG A O 1
ATOM 1474 N N . PRO A 1 194 ? -7.045 8.018 23.208 1.00 82.50 194 PRO A N 1
ATOM 1475 C CA . PRO A 1 194 ? -8.172 8.806 23.723 1.00 82.50 194 PRO A CA 1
ATOM 1476 C C . PRO A 1 194 ? -9.286 9.060 22.699 1.00 82.50 194 PRO A C 1
ATOM 1478 O O . PRO A 1 194 ? -10.444 9.213 23.062 1.00 82.50 194 PRO A O 1
ATOM 1481 N N . ASP A 1 195 ? -8.953 9.067 21.408 1.00 84.31 195 ASP A N 1
ATOM 1482 C CA . ASP A 1 195 ? -9.902 9.200 20.298 1.00 84.31 195 ASP A CA 1
ATOM 1483 C C . ASP A 1 195 ? -10.573 7.872 19.905 1.00 84.31 195 ASP A C 1
ATOM 1485 O O . ASP A 1 195 ? -11.173 7.792 18.832 1.00 84.31 195 ASP A O 1
ATOM 1489 N N . ARG A 1 196 ? -10.463 6.842 20.759 1.00 86.75 196 ARG A N 1
ATOM 1490 C CA . ARG A 1 196 ? -11.029 5.498 20.572 1.00 86.75 196 ARG A CA 1
ATOM 1491 C C . ARG A 1 196 ? -10.495 4.765 19.341 1.00 86.75 196 ARG A C 1
ATOM 1493 O O . ARG A 1 196 ? -11.151 3.877 18.811 1.00 86.75 196 ARG A O 1
ATOM 1500 N N . THR A 1 197 ? -9.286 5.110 18.905 1.00 89.38 197 THR A N 1
ATOM 1501 C CA . THR A 1 197 ? -8.567 4.367 17.863 1.00 89.38 197 THR A CA 1
ATOM 1502 C C . THR A 1 197 ? -7.617 3.342 18.475 1.00 89.38 197 THR A C 1
ATOM 1504 O O . THR A 1 197 ? -7.071 3.561 19.562 1.00 89.38 197 THR A O 1
ATOM 1507 N N . LEU A 1 198 ? -7.422 2.215 17.788 1.00 90.19 198 LEU A N 1
ATOM 1508 C CA . LEU A 1 198 ? -6.508 1.154 18.208 1.00 90.19 198 LEU A CA 1
ATOM 1509 C C . LEU A 1 198 ? -5.190 1.237 17.434 1.00 90.19 198 LEU A C 1
ATOM 1511 O O . LEU A 1 198 ? -5.171 1.518 16.234 1.00 90.19 198 LEU A O 1
ATOM 1515 N N . SER A 1 199 ? -4.086 0.965 18.125 1.00 88.44 199 SER A N 1
ATOM 1516 C CA . SER A 1 199 ? -2.760 0.837 17.518 1.00 88.44 199 SER A CA 1
ATOM 1517 C C . SER A 1 199 ? -1.953 -0.307 18.126 1.00 88.44 199 SER A C 1
ATOM 1519 O O . SER A 1 199 ? -2.084 -0.549 19.328 1.00 88.44 199 SER A O 1
ATOM 1521 N N . ALA A 1 200 ? -1.128 -0.957 17.302 1.00 84.81 200 ALA A N 1
ATOM 1522 C CA . ALA A 1 200 ? -0.139 -1.963 17.699 1.00 84.81 200 ALA A CA 1
ATOM 1523 C C . ALA A 1 200 ? 1.227 -1.333 18.021 1.00 84.81 200 ALA A C 1
ATOM 1525 O O . ALA A 1 200 ? 1.516 -0.229 17.493 1.00 84.81 200 ALA A O 1
#

Sequence (200 aa):
FAAFVLMSALLFTQSIGYTLLVSSCLIVLLATLNALEPAPLDRNRPLGAELRTAALLLGLGVPLAAAAFLFTPRLGSPLWGAPGAFSEARTGLDDRMSPGSMTELLVDDSPAFRVHFETAVPAASARYFRSIVLPRFDGTTWTRRETPAQPELEPVVGETPPIDYEVTFEPSHRPWLVALDVPVSADTGLRMRPDRTLSA

Foldseek 3Di:
DVLVVLVVVCVVDPDPVSVVVSLQVQLVVQLVVVVPPDDPDDDPDDSVVSSVVSVVVVVVVVVVVVVCVVPPDPPPDDPDPDPDPPVVVPLDDDQKDFVPSCVVVVPDPDDFKDKDWPDDDDDPVQPDKDKADQPDDPPTMGGHDPDPDDDDADDDDDPDDDTDMDMGGDDNVDFIDIDGPQDPDDDDPWDQDNVRTIGD